Protein AF-A0A961FXJ8-F1 (afdb_monomer)

pLDDT: mean 74.75, std 21.18, range [31.12, 98.31]

Solvent-accessible surface area (backbone atoms only — not comparable to full-atom values): 15875 Å² total; per-residue (Å²): 140,86,87,83,84,82,82,82,79,80,81,76,79,74,76,71,74,74,75,79,66,86,74,66,77,83,76,63,63,50,81,41,81,73,49,72,34,85,76,30,40,23,36,35,31,18,41,89,85,67,47,80,54,35,31,34,37,38,33,75,47,96,85,61,33,34,45,32,44,38,43,35,94,92,40,42,33,44,32,38,40,73,70,50,72,68,37,60,75,63,46,37,43,65,31,40,33,33,56,58,79,74,53,90,89,62,63,45,77,47,68,25,34,62,39,67,50,96,86,63,51,62,24,39,33,35,77,50,64,90,88,51,95,54,67,66,62,52,46,48,71,34,63,24,41,39,41,34,40,93,90,46,74,51,76,43,76,30,83,53,34,41,65,32,50,54,52,34,53,52,51,48,46,55,66,72,68,59,93,50,74,78,76,76,76,85,76,79,66,76,76,73,73,84,67,81,78,77,74,79,77,78,86,75,80,75,80,77,79,79,78,66,75,46,82,45,77,80,48,71,66,81,67,30,43,36,36,37,35,42,75,74,79,70,48,68,77,46,72,48,79,48,63,69,67,96,73,98,68,88,82,85,82,84,124

Foldseek 3Di:
DDDDDDDDDPPPPPPDPPPPPPDDPPFDWDKAWADDFPQKTKIWIAGPVRATAWIKIKGADPQLKIWMFIDGPPFTKIKMADDDPVCVVVQKFFKWKAFDDDDVVGIDTFIWGWDQDNVRGTITIGTDDPPDPDCLVRLQPGQWMWMDTPPDIDIDGSVRSNVRSVSNVVVRCQSPPDVDPPPDHPPPPPDPDPDPPPDPDPPPPDDDPFADQDWDFDDDPDQWTKIFGDPRPRDTPDIDIDGSDDDPDDDDDDD

Sequence (255 aa):
MKRLSIVLLFAATAALPAAAQLGGPPIELTEHPYAKKGDWEVRWFTDSRGAFVHADMIRSYENGTALRLVWGKDLNAVDFFGPTQEIVEAGRAEVTWYFDNPDPGTVMANTAVIHPDNNGDLWLRINQRTDEPGVEDALSNAGSVTFHSGTNVWKFDLKGSNAAYKAFLDCFHQQTGAGGTAPAPTTTVPAPAPGPAMAPAGGGTVPAGAGVPGEHSYATVGDWRVTFVNDNTGAFSRAVATRHYANSTSLRVVV

Nearest PDB structures (foldseek):
  6le0-assembly1_B  TM=3.546E-01  e=8.806E-02  Streptomyces koyangensis
  6le0-assembly2_D  TM=3.494E-01  e=1.435E-01  Streptomyces koyangensis
  5dyq-assembly1_D  TM=3.438E-01  e=2.841E+00  Micromonospora maris AB-18-032
  4ghb-assembly1_B  TM=1.903E-01  e=5.886E-01  Bacteroides uniformis ATCC 8492
  4ghb-assembly1_A  TM=1.783E-01  e=7.314E-01  Bacteroides uniformis ATCC 8492

Mean predicted aligned error: 14.65 Å

Structure (mmCIF, N/CA/C/O backbone):
data_AF-A0A961FXJ8-F1
#
_entry.id   AF-A0A961FXJ8-F1
#
loop_
_atom_site.group_PDB
_atom_site.id
_atom_site.type_symbol
_atom_site.label_atom_id
_atom_site.label_alt_id
_atom_site.label_comp_id
_atom_site.label_asym_id
_atom_site.label_entity_id
_atom_site.label_seq_id
_atom_site.pdbx_PDB_ins_code
_atom_site.Cartn_x
_atom_site.Cartn_y
_atom_site.Cartn_z
_atom_site.occupancy
_atom_site.B_iso_or_equiv
_atom_site.auth_seq_id
_atom_site.auth_comp_id
_atom_site.auth_asym_id
_atom_site.auth_atom_id
_atom_site.pdbx_PDB_model_num
ATOM 1 N N . MET A 1 1 ? -69.182 14.485 4.867 1.00 39.97 1 MET A N 1
ATOM 2 C CA . MET A 1 1 ? -68.288 14.348 3.695 1.00 39.97 1 MET A CA 1
ATOM 3 C C . MET A 1 1 ? -66.862 14.675 4.137 1.00 39.97 1 MET A C 1
ATOM 5 O O . MET A 1 1 ? -66.602 15.825 4.457 1.00 39.97 1 MET A O 1
ATOM 9 N N . LYS A 1 2 ? -65.974 13.677 4.262 1.00 42.50 2 LYS A N 1
ATOM 10 C CA . LYS A 1 2 ? -64.555 13.855 4.637 1.00 42.50 2 LYS A CA 1
ATOM 11 C C . LYS A 1 2 ? -63.703 13.761 3.368 1.00 42.50 2 LYS A C 1
ATOM 13 O O . LYS A 1 2 ? -63.812 12.769 2.656 1.00 42.50 2 LYS A O 1
ATOM 18 N N . ARG A 1 3 ? -62.905 14.791 3.070 1.00 45.94 3 ARG A N 1
ATOM 19 C CA . ARG A 1 3 ? -61.963 14.806 1.938 1.00 45.94 3 ARG A CA 1
ATOM 20 C C . ARG A 1 3 ? -60.624 14.226 2.396 1.00 45.94 3 ARG A C 1
ATOM 22 O O . ARG A 1 3 ? -60.064 14.694 3.382 1.00 45.94 3 ARG A O 1
ATOM 29 N N . LEU A 1 4 ? -60.166 13.190 1.699 1.00 48.69 4 LEU A N 1
ATOM 30 C CA . LEU A 1 4 ? -58.883 12.525 1.903 1.00 48.69 4 LEU A CA 1
ATOM 31 C C . LEU A 1 4 ? -57.850 13.217 1.000 1.00 48.69 4 LEU A C 1
ATOM 33 O O . LEU A 1 4 ? -57.956 13.134 -0.221 1.00 48.69 4 LEU A O 1
ATOM 37 N N . SER A 1 5 ? -56.893 13.933 1.590 1.00 52.19 5 SER A N 1
ATOM 38 C CA . SER A 1 5 ? -55.785 14.549 0.853 1.00 52.19 5 SER A CA 1
ATOM 39 C C . SER A 1 5 ? -54.613 13.574 0.810 1.00 52.19 5 SER A C 1
ATOM 41 O O . SER A 1 5 ? -53.967 13.332 1.827 1.00 52.19 5 SER A O 1
ATOM 43 N N . ILE A 1 6 ? -54.360 13.001 -0.364 1.00 57.16 6 ILE A N 1
ATOM 44 C CA . ILE A 1 6 ? -53.170 12.197 -0.646 1.00 57.16 6 ILE A CA 1
ATOM 45 C C . ILE A 1 6 ? -52.039 13.176 -0.970 1.00 57.16 6 ILE A C 1
ATOM 47 O O . ILE A 1 6 ? -52.075 13.856 -1.994 1.00 57.16 6 ILE A O 1
ATOM 51 N N . VAL A 1 7 ? -51.053 13.269 -0.082 1.00 52.25 7 VAL A N 1
ATOM 52 C CA . VAL A 1 7 ? -49.808 14.002 -0.330 1.00 52.25 7 VAL A CA 1
ATOM 53 C C . VAL A 1 7 ? -48.847 13.033 -1.016 1.00 52.25 7 VAL A C 1
ATOM 55 O O . VAL A 1 7 ? -48.300 12.142 -0.370 1.00 52.25 7 VAL A O 1
ATOM 58 N N . LEU A 1 8 ? -48.680 13.171 -2.335 1.00 48.12 8 LEU A N 1
ATOM 59 C CA . LEU A 1 8 ? -47.620 12.482 -3.072 1.00 48.12 8 LEU A CA 1
ATOM 60 C C . LEU A 1 8 ? -46.279 13.140 -2.728 1.00 48.12 8 LEU A C 1
ATOM 62 O O . LEU A 1 8 ? -45.990 14.252 -3.170 1.00 48.12 8 LEU A O 1
ATOM 66 N N . LEU A 1 9 ? -45.465 12.444 -1.939 1.00 49.44 9 LEU A N 1
ATOM 67 C CA . LEU A 1 9 ? -44.073 12.800 -1.704 1.00 49.44 9 LEU A CA 1
ATOM 68 C C . LEU A 1 9 ? -43.250 12.289 -2.900 1.00 49.44 9 LEU A C 1
ATOM 70 O O . LEU A 1 9 ? -42.952 11.100 -2.994 1.00 49.44 9 LEU A O 1
ATOM 74 N N . PHE A 1 10 ? -42.918 13.168 -3.845 1.00 44.31 10 PHE A N 1
ATOM 75 C CA . PHE A 1 10 ? -41.930 12.858 -4.878 1.00 44.31 10 PHE A CA 1
ATOM 76 C C . PHE A 1 10 ? -40.540 12.890 -4.237 1.00 44.31 10 PHE A C 1
ATOM 78 O O . PHE A 1 10 ? -39.991 13.960 -3.981 1.00 44.31 10 PHE A O 1
ATOM 85 N N . ALA A 1 11 ? -39.976 11.716 -3.955 1.00 58.09 11 ALA A N 1
ATOM 86 C CA . ALA A 1 11 ? -38.562 11.591 -3.638 1.00 58.09 11 ALA A CA 1
ATOM 87 C C . ALA A 1 11 ? -37.767 11.878 -4.919 1.00 58.09 11 ALA A C 1
ATOM 89 O O . ALA A 1 11 ? -37.675 11.036 -5.810 1.00 58.09 11 ALA A O 1
ATOM 90 N N . ALA A 1 12 ? -37.245 13.097 -5.041 1.00 51.28 12 ALA A N 1
ATOM 91 C CA . ALA A 1 12 ? -36.272 13.421 -6.068 1.00 51.28 12 ALA A CA 1
ATOM 92 C C . ALA A 1 12 ? -34.974 12.681 -5.731 1.00 51.28 12 ALA A C 1
ATOM 94 O O . ALA A 1 12 ? -34.216 13.104 -4.858 1.00 51.28 12 ALA A O 1
ATOM 95 N N . THR A 1 13 ? -34.729 11.554 -6.397 1.00 49.22 13 THR A N 1
ATOM 96 C CA . THR A 1 13 ? -33.425 10.895 -6.386 1.00 49.22 13 THR A CA 1
ATOM 97 C C . THR A 1 13 ? -32.457 11.831 -7.100 1.00 49.22 13 THR A C 1
ATOM 99 O O . THR A 1 13 ? -32.387 11.856 -8.328 1.00 49.22 13 THR A O 1
ATOM 102 N N . ALA A 1 14 ? -31.757 12.674 -6.342 1.00 54.09 14 ALA A N 1
ATOM 103 C CA . ALA A 1 14 ? -30.611 13.391 -6.868 1.00 54.09 14 ALA A CA 1
ATOM 104 C C . ALA A 1 14 ? -29.589 12.324 -7.266 1.00 54.09 14 ALA A C 1
ATOM 106 O O . ALA A 1 14 ? -28.980 11.693 -6.404 1.00 54.09 14 ALA A O 1
ATOM 107 N N . ALA A 1 15 ? -29.466 12.065 -8.569 1.00 49.97 15 ALA A N 1
ATOM 108 C CA . ALA A 1 15 ? -28.357 11.297 -9.096 1.00 49.97 15 ALA A CA 1
ATOM 109 C C . ALA A 1 15 ? -27.094 12.049 -8.678 1.00 49.97 15 ALA A C 1
ATOM 111 O O . ALA A 1 15 ? -26.810 13.131 -9.198 1.00 49.97 15 ALA A O 1
ATOM 112 N N . LEU A 1 16 ? -26.397 11.521 -7.669 1.00 41.81 16 LEU A N 1
ATOM 113 C CA . LEU A 1 16 ? -25.075 12.006 -7.319 1.00 41.81 16 LEU A CA 1
ATOM 114 C C . LEU A 1 16 ? -24.261 11.995 -8.618 1.00 41.81 16 LEU A C 1
ATOM 116 O O . LEU A 1 16 ? -24.331 11.001 -9.352 1.00 41.81 16 LEU A O 1
ATOM 120 N N . PRO A 1 17 ? -23.563 13.093 -8.956 1.00 45.88 17 PRO A N 1
ATOM 121 C CA . PRO A 1 17 ? -22.704 13.096 -10.125 1.00 45.88 17 PRO A CA 1
ATOM 122 C C . PRO A 1 17 ? -21.769 11.904 -9.971 1.00 45.88 17 PRO A C 1
ATOM 124 O O . PRO A 1 17 ? -21.109 11.780 -8.937 1.00 45.88 17 PRO A O 1
ATOM 127 N N . ALA A 1 18 ? -21.788 11.001 -10.957 1.00 51.34 18 ALA A N 1
ATOM 128 C CA . ALA A 1 18 ? -20.840 9.904 -11.031 1.00 51.34 18 ALA A CA 1
ATOM 129 C C . ALA A 1 18 ? -19.471 10.517 -10.760 1.00 51.34 18 ALA A C 1
ATOM 131 O O . ALA A 1 18 ? -19.069 11.427 -11.492 1.00 51.34 18 ALA A O 1
ATOM 132 N N . ALA A 1 19 ? -18.849 10.119 -9.644 1.00 50.19 19 ALA A N 1
ATOM 133 C CA . ALA A 1 19 ? -17.545 10.620 -9.253 1.00 50.19 19 ALA A CA 1
ATOM 134 C C . ALA A 1 19 ? -16.689 10.567 -10.510 1.00 50.19 19 ALA A C 1
ATOM 136 O O . ALA A 1 19 ? -16.578 9.499 -11.116 1.00 50.19 19 ALA A O 1
ATOM 137 N N . ALA A 1 20 ? -16.224 11.730 -10.969 1.00 45.09 20 ALA A N 1
ATOM 138 C CA . ALA A 1 20 ? -15.409 11.819 -12.161 1.00 45.09 20 ALA A CA 1
ATOM 139 C C . ALA A 1 20 ? -14.182 10.954 -11.882 1.00 45.09 20 ALA A C 1
ATOM 141 O O . ALA A 1 20 ? -13.271 11.376 -11.172 1.00 45.09 20 ALA A O 1
ATOM 142 N N . GLN A 1 21 ? -14.220 9.706 -12.356 1.00 45.25 21 GLN A N 1
ATOM 143 C CA . GLN A 1 21 ? -13.077 8.820 -12.357 1.00 45.25 21 GLN A CA 1
ATOM 144 C C . GLN A 1 21 ? -11.983 9.648 -13.010 1.00 45.25 21 GLN A C 1
ATOM 146 O O . GLN A 1 21 ? -12.176 10.142 -14.123 1.00 45.25 21 GLN A O 1
ATOM 151 N N . LEU A 1 22 ? -10.900 9.901 -12.275 1.00 42.31 22 LEU A N 1
ATOM 152 C CA . LEU A 1 22 ? -9.695 10.546 -12.783 1.00 42.31 22 LEU A CA 1
ATOM 153 C C . LEU A 1 22 ? -9.151 9.623 -13.885 1.00 42.31 22 LEU A C 1
ATOM 155 O O . LEU A 1 22 ? -8.368 8.712 -13.642 1.00 42.31 22 LEU A O 1
ATOM 159 N N . GLY A 1 23 ? -9.736 9.778 -15.071 1.00 41.09 23 GLY A N 1
ATOM 160 C CA . GLY A 1 23 ? -9.942 8.723 -16.054 1.00 41.09 23 GLY A CA 1
ATOM 161 C C . GLY A 1 23 ? -8.859 8.714 -17.107 1.00 41.09 23 GLY A C 1
ATOM 162 O O . GLY A 1 23 ? -9.117 8.994 -18.276 1.00 41.09 23 GLY A O 1
ATOM 163 N N . GLY A 1 24 ? -7.643 8.380 -16.690 1.00 59.91 24 GLY A N 1
ATOM 164 C CA . GLY A 1 24 ? -6.729 7.712 -17.605 1.00 59.91 24 GLY A CA 1
ATOM 165 C C . GLY A 1 24 ? -7.164 6.251 -17.767 1.00 59.91 24 GLY A C 1
ATOM 166 O O . GLY A 1 24 ? -7.680 5.672 -16.807 1.00 59.91 24 GLY A O 1
ATOM 167 N N . PRO A 1 25 ? -6.978 5.625 -18.943 1.00 68.19 25 PRO A N 1
ATOM 168 C CA . PRO A 1 25 ? -7.007 4.170 -19.002 1.00 68.19 25 PRO A CA 1
ATOM 169 C C . PRO A 1 25 ? -5.993 3.618 -17.982 1.00 68.19 25 PRO A C 1
ATOM 171 O O . PRO A 1 25 ? -4.944 4.244 -17.791 1.00 68.19 25 PRO A O 1
ATOM 174 N N . PRO A 1 26 ? -6.286 2.482 -17.323 1.00 74.00 26 PRO A N 1
ATOM 175 C CA . PRO A 1 26 ? -5.333 1.835 -16.432 1.00 74.00 26 PRO A CA 1
ATOM 176 C C . PRO A 1 26 ? -3.988 1.694 -17.144 1.00 74.00 26 PRO A C 1
ATOM 178 O O . PRO A 1 26 ? -3.926 1.180 -18.263 1.00 74.00 26 PRO A O 1
ATOM 181 N N . ILE A 1 27 ? -2.921 2.204 -16.531 1.00 81.69 27 ILE A N 1
ATOM 182 C CA . ILE A 1 27 ? -1.576 1.996 -17.059 1.00 81.69 27 ILE A CA 1
ATOM 183 C C . ILE A 1 27 ? -1.240 0.539 -16.767 1.00 81.69 27 ILE A C 1
ATOM 185 O O . ILE A 1 27 ? -1.194 0.140 -15.607 1.00 81.69 27 ILE A O 1
ATOM 189 N N . GLU A 1 28 ? -1.028 -0.255 -17.812 1.00 88.94 28 GLU A N 1
ATOM 190 C CA . GLU A 1 28 ? -0.540 -1.619 -17.647 1.00 88.94 28 GLU A CA 1
ATOM 191 C C . GLU A 1 28 ? 0.889 -1.558 -17.101 1.00 88.94 28 GLU A C 1
ATOM 193 O O . GLU A 1 28 ? 1.796 -1.018 -17.744 1.00 88.94 28 GLU A O 1
ATOM 198 N N . LEU A 1 29 ? 1.069 -2.066 -15.884 1.00 93.38 29 LEU A N 1
ATOM 199 C CA . LEU A 1 29 ? 2.362 -2.131 -15.223 1.00 93.38 29 LEU A CA 1
ATOM 200 C C . LEU A 1 29 ? 2.884 -3.563 -15.250 1.00 93.38 29 LEU A C 1
ATOM 202 O O . LEU A 1 29 ? 2.171 -4.505 -14.911 1.00 93.38 29 LEU A O 1
ATOM 206 N N . THR A 1 30 ? 4.155 -3.718 -15.610 1.00 95.06 30 THR A N 1
ATOM 207 C CA . THR A 1 30 ? 4.873 -4.988 -15.463 1.00 95.06 30 THR A CA 1
ATOM 208 C C . THR A 1 30 ? 5.543 -5.020 -14.098 1.00 95.06 30 THR A C 1
ATOM 210 O O . THR A 1 30 ? 6.328 -4.128 -13.781 1.00 95.06 30 THR A O 1
ATOM 213 N N . GLU A 1 31 ? 5.228 -6.037 -13.303 1.00 95.81 31 GLU A N 1
ATOM 214 C CA . GLU A 1 31 ? 5.825 -6.284 -11.990 1.00 95.81 31 GLU A CA 1
ATOM 215 C C . GLU A 1 31 ? 7.142 -7.055 -12.118 1.00 95.81 31 GLU A C 1
ATOM 217 O O . GLU A 1 31 ? 7.232 -8.048 -12.842 1.00 95.81 31 GLU A O 1
ATOM 222 N N . HIS A 1 32 ? 8.147 -6.628 -11.359 1.00 96.12 32 HIS A N 1
ATOM 223 C CA . HIS A 1 32 ? 9.463 -7.248 -11.304 1.00 96.12 32 HIS A CA 1
ATOM 224 C C . HIS A 1 32 ? 9.832 -7.549 -9.845 1.00 96.12 32 HIS A C 1
ATOM 226 O O . HIS A 1 32 ? 9.970 -6.620 -9.039 1.00 96.12 32 HIS A O 1
ATOM 232 N N . PRO A 1 33 ? 10.015 -8.827 -9.465 1.00 97.25 33 PRO A N 1
ATOM 233 C CA . PRO A 1 33 ? 10.451 -9.170 -8.119 1.00 97.25 33 PRO A CA 1
ATOM 234 C C . PRO A 1 33 ? 11.896 -8.709 -7.901 1.00 97.25 33 PRO A C 1
ATOM 236 O O . PRO A 1 33 ? 12.747 -8.872 -8.776 1.00 97.25 33 PRO A O 1
ATOM 239 N N . TYR A 1 34 ? 12.185 -8.167 -6.719 1.00 96.75 34 TYR A N 1
ATOM 240 C CA . TYR A 1 34 ? 13.530 -7.719 -6.357 1.00 96.75 34 TYR A CA 1
ATOM 241 C C . TYR A 1 34 ? 14.120 -8.533 -5.206 1.00 96.75 34 TYR A C 1
ATOM 243 O O . TYR A 1 34 ? 15.177 -9.146 -5.343 1.00 96.75 34 TYR A O 1
ATOM 251 N N . ALA A 1 35 ? 13.434 -8.572 -4.063 1.00 97.56 35 ALA A N 1
ATOM 252 C CA . ALA A 1 35 ? 13.917 -9.279 -2.882 1.00 97.56 35 ALA A CA 1
ATOM 253 C C . ALA A 1 35 ? 12.769 -9.774 -1.999 1.00 97.56 35 ALA A C 1
ATOM 255 O O . ALA A 1 35 ? 11.675 -9.220 -2.004 1.00 97.56 35 ALA A O 1
ATOM 256 N N . LYS A 1 36 ? 13.056 -10.783 -1.171 1.00 97.75 36 LYS A N 1
ATOM 257 C CA . LYS A 1 36 ? 12.171 -11.247 -0.096 1.00 97.75 36 LYS A CA 1
ATOM 258 C C . LYS A 1 36 ? 12.926 -11.255 1.229 1.00 97.75 36 LYS A C 1
ATOM 260 O O . LYS A 1 36 ? 14.029 -11.803 1.311 1.00 97.75 36 LYS A O 1
ATOM 265 N N . LYS A 1 37 ? 12.373 -10.610 2.257 1.00 97.38 37 LYS A N 1
ATOM 266 C CA . LYS A 1 37 ? 12.988 -10.441 3.584 1.00 97.38 37 LYS A CA 1
ATOM 267 C C . LYS A 1 37 ? 11.999 -10.878 4.662 1.00 97.38 37 LYS A C 1
ATOM 269 O O . LYS A 1 37 ? 11.228 -10.081 5.187 1.00 97.38 37 LYS A O 1
ATOM 274 N N . GLY A 1 38 ? 12.028 -12.170 4.984 1.00 96.19 38 GLY A N 1
ATOM 275 C CA . GLY A 1 38 ? 10.982 -12.782 5.804 1.00 96.19 38 GLY A CA 1
ATOM 276 C C . GLY A 1 38 ? 9.653 -12.764 5.051 1.00 96.19 38 GLY A C 1
ATOM 277 O O . GLY A 1 38 ? 9.594 -13.224 3.910 1.00 96.19 38 GLY A O 1
ATOM 278 N N . ASP A 1 39 ? 8.628 -12.190 5.675 1.00 97.12 39 ASP A N 1
ATOM 279 C CA . ASP A 1 39 ? 7.278 -12.074 5.105 1.00 97.12 39 ASP A CA 1
ATOM 280 C C . ASP A 1 39 ? 7.117 -10.863 4.174 1.00 97.12 39 ASP A C 1
ATOM 282 O O . ASP A 1 39 ? 6.074 -10.700 3.547 1.00 97.12 39 ASP A O 1
ATOM 286 N N . TRP A 1 40 ? 8.133 -10.002 4.098 1.00 97.88 40 TRP A N 1
ATOM 287 C CA . TRP A 1 40 ? 8.122 -8.830 3.232 1.00 97.88 40 TRP A CA 1
ATOM 288 C C . TRP A 1 40 ? 8.643 -9.165 1.841 1.00 97.88 40 TRP A C 1
ATOM 290 O O . TRP A 1 40 ? 9.694 -9.799 1.691 1.00 97.88 40 TRP A O 1
ATOM 300 N N . GLU A 1 41 ? 7.955 -8.653 0.832 1.00 98.31 41 GLU A N 1
ATOM 301 C CA . GLU A 1 41 ? 8.343 -8.722 -0.571 1.00 98.31 41 GLU A CA 1
ATOM 302 C C . GLU A 1 41 ? 8.664 -7.316 -1.068 1.00 98.31 41 GLU A C 1
ATOM 304 O O . GLU A 1 41 ? 7.969 -6.361 -0.734 1.00 98.31 41 GLU A O 1
ATOM 309 N N . VAL A 1 42 ? 9.749 -7.186 -1.827 1.00 98.00 42 VAL A N 1
ATOM 310 C CA . VAL A 1 42 ? 10.197 -5.939 -2.450 1.00 98.00 42 VAL A CA 1
ATOM 311 C C . VAL A 1 42 ? 10.134 -6.124 -3.953 1.00 98.00 42 VAL A C 1
ATOM 313 O O . VAL A 1 42 ? 10.657 -7.117 -4.479 1.00 98.00 42 VAL A O 1
ATOM 316 N N . ARG A 1 43 ? 9.502 -5.175 -4.636 1.00 98.00 43 ARG A N 1
ATOM 317 C CA . ARG A 1 43 ? 9.218 -5.250 -6.067 1.00 98.00 43 ARG A CA 1
ATOM 318 C C . ARG A 1 43 ? 9.369 -3.885 -6.713 1.00 98.00 43 ARG A C 1
ATOM 320 O O . ARG A 1 43 ? 9.399 -2.855 -6.042 1.00 98.00 43 ARG A O 1
ATOM 327 N N . TRP A 1 44 ? 9.442 -3.880 -8.032 1.00 97.38 44 TRP A N 1
ATOM 328 C CA . TRP A 1 44 ? 9.380 -2.661 -8.822 1.00 97.38 44 TRP A CA 1
ATOM 329 C C . TRP A 1 44 ? 8.541 -2.855 -10.071 1.00 97.38 44 TRP A C 1
ATOM 331 O O . TRP A 1 44 ? 8.295 -3.976 -10.507 1.00 97.38 44 TRP A O 1
ATOM 341 N N . PHE A 1 45 ? 8.066 -1.744 -10.618 1.00 95.69 45 PHE A N 1
ATOM 342 C CA . PHE A 1 45 ? 7.086 -1.730 -11.687 1.00 95.69 45 PHE A CA 1
ATOM 343 C C . PHE A 1 45 ? 7.564 -0.858 -12.839 1.00 95.69 45 PHE A C 1
ATOM 345 O O . PHE A 1 45 ? 8.083 0.243 -12.624 1.00 95.69 45 PHE A O 1
ATOM 352 N N . THR A 1 46 ? 7.346 -1.334 -14.064 1.00 95.56 46 THR A N 1
ATOM 353 C CA . THR A 1 46 ? 7.584 -0.569 -15.295 1.00 95.56 46 THR A CA 1
ATOM 354 C C . THR A 1 46 ? 6.311 -0.339 -16.081 1.00 95.56 46 THR A C 1
ATOM 356 O O . THR A 1 46 ? 5.406 -1.167 -16.039 1.00 95.56 46 THR A O 1
ATOM 359 N N . ASP A 1 47 ? 6.271 0.742 -16.856 1.00 93.69 47 ASP A N 1
ATOM 360 C CA . ASP A 1 47 ? 5.252 0.934 -17.887 1.00 93.69 47 ASP A CA 1
ATOM 361 C C . ASP A 1 47 ? 5.489 -0.003 -19.090 1.00 93.69 47 ASP A C 1
ATOM 363 O O . ASP A 1 47 ? 6.478 -0.741 -19.161 1.00 93.69 47 ASP A O 1
ATOM 367 N N . SER A 1 48 ? 4.595 0.052 -20.078 1.00 92.88 48 SER A N 1
ATOM 368 C CA . SER A 1 48 ? 4.690 -0.733 -21.318 1.00 92.88 48 SER A CA 1
ATOM 369 C C . SER A 1 48 ? 5.917 -0.418 -22.188 1.00 92.88 48 SER A C 1
ATOM 371 O O . SER A 1 48 ? 6.211 -1.158 -23.126 1.00 92.88 48 SER A O 1
ATOM 373 N N . ARG A 1 49 ? 6.659 0.658 -21.893 1.00 93.38 49 ARG A N 1
ATOM 374 C CA . ARG A 1 49 ? 7.926 1.016 -22.552 1.00 93.38 49 ARG A CA 1
ATOM 375 C C . ARG A 1 49 ? 9.143 0.528 -21.762 1.00 93.38 49 ARG A C 1
ATOM 377 O O . ARG A 1 49 ? 10.270 0.817 -22.158 1.00 93.38 49 ARG A O 1
ATOM 384 N N . GLY A 1 50 ? 8.929 -0.179 -20.653 1.00 92.75 50 GLY A N 1
ATOM 385 C CA . GLY A 1 50 ? 9.985 -0.618 -19.746 1.00 92.75 50 GLY A CA 1
ATOM 386 C C . GLY A 1 50 ? 10.541 0.505 -18.868 1.00 92.75 50 GLY A C 1
ATOM 387 O O . GLY A 1 50 ? 11.568 0.307 -18.223 1.00 92.75 50 GLY A O 1
ATOM 388 N N . ALA A 1 51 ? 9.903 1.680 -18.830 1.00 92.75 51 ALA A N 1
ATOM 389 C CA . ALA A 1 51 ? 10.346 2.770 -17.971 1.00 92.75 51 ALA A CA 1
ATOM 390 C C . ALA A 1 51 ? 9.903 2.512 -16.529 1.00 92.75 51 ALA A C 1
ATOM 392 O O . ALA A 1 51 ? 8.742 2.181 -16.288 1.00 92.75 51 ALA A O 1
ATOM 393 N N . PHE A 1 52 ? 10.815 2.691 -15.572 1.00 93.94 52 PHE A N 1
ATOM 394 C CA . PHE A 1 52 ? 10.512 2.592 -14.145 1.00 93.94 52 PHE A CA 1
ATOM 395 C C . PHE A 1 52 ? 9.390 3.561 -13.748 1.00 93.94 52 PHE A C 1
ATOM 397 O O . PHE A 1 52 ? 9.436 4.748 -14.079 1.00 93.94 52 PHE A O 1
ATOM 404 N N . VAL A 1 53 ? 8.402 3.050 -13.013 1.00 94.06 53 VAL A N 1
ATOM 405 C CA . VAL A 1 53 ? 7.266 3.823 -12.495 1.00 94.06 53 VAL A CA 1
ATOM 406 C C . VAL A 1 53 ? 7.398 4.002 -10.987 1.00 94.06 53 VAL A C 1
ATOM 408 O O . VAL A 1 53 ? 7.430 5.131 -10.497 1.00 94.06 53 VAL A O 1
ATOM 411 N N . HIS A 1 54 ? 7.480 2.894 -10.252 1.00 95.75 54 HIS A N 1
ATOM 412 C CA . HIS A 1 54 ? 7.643 2.894 -8.802 1.00 95.75 54 HIS A CA 1
ATOM 413 C C . HIS A 1 54 ? 8.225 1.565 -8.307 1.00 95.75 54 HIS A C 1
ATOM 415 O O . HIS A 1 54 ? 8.235 0.564 -9.023 1.00 95.75 54 HIS A O 1
ATOM 421 N N . ALA A 1 55 ? 8.690 1.563 -7.066 1.00 97.19 55 ALA A N 1
ATOM 422 C CA . ALA A 1 55 ? 8.978 0.382 -6.276 1.00 97.19 55 ALA A CA 1
ATOM 423 C C . ALA A 1 55 ? 7.952 0.266 -5.148 1.00 97.19 55 ALA A C 1
ATOM 425 O O . ALA A 1 55 ? 7.408 1.276 -4.690 1.00 97.19 55 ALA A O 1
ATOM 426 N N . ASP A 1 56 ? 7.731 -0.949 -4.659 1.00 97.38 56 ASP A N 1
ATOM 427 C CA . ASP A 1 56 ? 7.017 -1.167 -3.409 1.00 97.38 56 ASP A CA 1
ATOM 428 C C . ASP A 1 56 ? 7.728 -2.170 -2.493 1.00 97.38 56 ASP A C 1
ATOM 430 O O . ASP A 1 56 ? 8.560 -2.978 -2.917 1.00 97.38 56 ASP A O 1
ATOM 434 N N . MET A 1 57 ? 7.409 -2.081 -1.204 1.00 97.38 57 MET A N 1
ATOM 435 C CA . MET A 1 57 ? 7.572 -3.191 -0.276 1.00 97.38 57 MET A CA 1
ATOM 436 C C . MET A 1 57 ? 6.225 -3.511 0.355 1.00 97.38 57 MET A C 1
ATOM 438 O O . MET A 1 57 ? 5.537 -2.615 0.842 1.00 97.38 57 MET A O 1
ATOM 442 N N . ILE A 1 58 ? 5.846 -4.782 0.344 1.00 97.62 58 ILE A N 1
ATOM 443 C CA . ILE A 1 58 ? 4.528 -5.253 0.765 1.00 97.62 58 ILE A CA 1
ATOM 444 C C . ILE A 1 58 ? 4.662 -6.420 1.737 1.00 97.62 58 ILE A C 1
ATOM 446 O O . ILE A 1 58 ? 5.558 -7.257 1.614 1.00 97.62 58 ILE A O 1
ATOM 450 N N . ARG A 1 59 ? 3.742 -6.484 2.697 1.00 97.19 59 ARG A N 1
ATOM 451 C CA . ARG A 1 59 ? 3.516 -7.656 3.536 1.00 97.19 59 ARG A CA 1
ATOM 452 C C . ARG A 1 59 ? 2.029 -7.948 3.634 1.00 97.19 59 ARG A C 1
ATOM 454 O O . ARG A 1 59 ? 1.246 -7.076 4.012 1.00 97.19 59 ARG A O 1
ATOM 461 N N . SER A 1 60 ? 1.669 -9.189 3.338 1.00 96.38 60 SER A N 1
ATOM 462 C CA . SER A 1 60 ? 0.326 -9.728 3.549 1.00 96.38 60 SER A CA 1
ATOM 463 C C . SER A 1 60 ? 0.237 -10.408 4.914 1.00 96.38 60 SER A C 1
ATOM 465 O O . SER A 1 60 ? 1.210 -11.000 5.384 1.00 96.38 60 SER A O 1
ATOM 467 N N . TYR A 1 61 ? -0.932 -10.337 5.540 1.00 94.81 61 TYR A N 1
ATOM 468 C CA . TYR A 1 61 ? -1.201 -10.890 6.865 1.00 94.81 61 TYR A CA 1
ATOM 469 C C . TYR A 1 61 ? -2.274 -11.978 6.790 1.00 94.81 61 TYR A C 1
ATOM 471 O O . TYR A 1 61 ? -3.114 -11.999 5.891 1.00 94.81 61 TYR A O 1
ATOM 479 N N . GLU A 1 62 ? -2.263 -12.887 7.766 1.00 92.62 62 GLU A N 1
ATOM 480 C CA . GLU A 1 62 ? -3.145 -14.062 7.804 1.00 92.62 62 GLU A CA 1
ATOM 481 C C . GLU A 1 62 ? -4.635 -13.726 7.894 1.00 92.62 62 GLU A C 1
ATOM 483 O O . GLU A 1 62 ? -5.462 -14.593 7.663 1.00 92.62 62 GLU A O 1
ATOM 488 N N . ASN A 1 63 ? -5.014 -12.495 8.229 1.00 89.56 63 ASN A N 1
ATOM 489 C CA . ASN A 1 63 ? -6.404 -12.043 8.361 1.00 89.56 63 ASN A CA 1
ATOM 490 C C . ASN A 1 63 ? -6.967 -11.394 7.081 1.00 89.56 63 ASN A C 1
ATOM 492 O O . ASN A 1 63 ? -8.066 -10.845 7.113 1.00 89.56 63 ASN A O 1
ATOM 496 N N . GLY A 1 64 ? -6.214 -11.405 5.983 1.00 90.38 64 GLY A N 1
ATOM 497 C CA . GLY A 1 64 ? -6.631 -10.814 4.710 1.00 90.38 64 GLY A CA 1
ATOM 498 C C . GLY A 1 64 ? -6.158 -9.383 4.520 1.00 90.38 64 GLY A C 1
ATOM 499 O O . GLY A 1 64 ? -6.336 -8.851 3.432 1.00 90.38 64 GLY A O 1
ATOM 500 N N . THR A 1 65 ? -5.560 -8.749 5.533 1.00 94.50 65 THR A N 1
ATOM 501 C CA . THR A 1 65 ? -5.033 -7.390 5.399 1.00 94.50 65 THR A CA 1
ATOM 502 C C . THR A 1 65 ? -3.613 -7.408 4.846 1.00 94.50 65 THR A C 1
ATOM 504 O O . THR A 1 65 ? -2.907 -8.418 4.868 1.00 94.50 65 THR A O 1
ATOM 507 N N . ALA A 1 66 ? -3.178 -6.263 4.338 1.00 96.50 66 ALA A N 1
ATOM 508 C CA . ALA A 1 66 ? -1.826 -6.067 3.848 1.00 96.50 66 ALA A CA 1
ATOM 509 C C . ALA A 1 66 ? -1.384 -4.633 4.121 1.00 96.50 66 ALA A C 1
ATOM 511 O O . ALA A 1 66 ? -2.215 -3.725 4.185 1.00 96.50 66 ALA A O 1
ATOM 512 N N . LEU A 1 67 ? -0.078 -4.451 4.277 1.00 96.81 67 LEU A N 1
ATOM 513 C CA . LEU A 1 67 ? 0.572 -3.155 4.413 1.00 96.81 67 LEU A CA 1
ATOM 514 C C . LEU A 1 67 ? 1.613 -3.028 3.307 1.00 96.81 67 LEU A C 1
ATOM 516 O O . LEU A 1 67 ? 2.407 -3.946 3.092 1.00 96.81 67 LEU A O 1
ATOM 520 N N . ARG A 1 68 ? 1.612 -1.893 2.614 1.00 96.56 68 ARG A N 1
ATOM 521 C CA . ARG A 1 68 ? 2.526 -1.607 1.513 1.00 96.56 68 ARG A CA 1
ATOM 522 C C . ARG A 1 68 ? 3.081 -0.190 1.632 1.00 96.56 68 ARG A C 1
ATOM 524 O O . ARG A 1 68 ? 2.337 0.748 1.890 1.00 96.56 68 ARG A O 1
ATOM 531 N N . LEU A 1 69 ? 4.381 -0.035 1.410 1.00 95.62 69 LEU A N 1
ATOM 532 C CA . LEU A 1 69 ? 5.032 1.257 1.182 1.00 95.62 69 LEU A CA 1
ATOM 533 C C . LEU A 1 69 ? 5.366 1.366 -0.309 1.00 95.62 69 LEU A C 1
ATOM 535 O O . LEU A 1 69 ? 5.893 0.412 -0.878 1.00 95.62 69 LEU A O 1
ATOM 539 N N . VAL A 1 70 ? 5.049 2.500 -0.934 1.00 95.56 70 VAL A N 1
ATOM 540 C CA . VAL A 1 70 ? 5.180 2.718 -2.383 1.00 95.56 70 VAL A CA 1
ATOM 541 C C . VAL A 1 70 ? 5.982 3.979 -2.659 1.00 95.56 70 VAL A C 1
ATOM 543 O O . VAL A 1 70 ? 5.545 5.062 -2.270 1.00 95.56 70 VAL A O 1
ATOM 546 N N . TRP A 1 71 ? 7.093 3.854 -3.391 1.00 94.44 71 TRP A N 1
ATOM 547 C CA . TRP A 1 71 ? 7.931 4.980 -3.813 1.00 94.44 71 TRP A CA 1
ATOM 548 C C . TRP A 1 71 ? 8.105 5.042 -5.325 1.00 94.44 71 TRP A C 1
ATOM 550 O O . TRP A 1 71 ? 8.580 4.103 -5.959 1.00 94.44 71 TRP A O 1
ATOM 560 N N . GLY A 1 72 ? 7.795 6.193 -5.899 1.00 92.75 72 GLY A N 1
ATOM 561 C CA . GLY A 1 72 ? 8.055 6.560 -7.282 1.00 92.75 72 GLY A CA 1
ATOM 562 C C . GLY A 1 72 ? 8.650 7.962 -7.358 1.00 92.75 72 GLY A C 1
ATOM 563 O O . GLY A 1 72 ? 8.900 8.607 -6.344 1.00 92.75 72 GLY A O 1
ATOM 564 N N . LYS A 1 73 ? 8.861 8.454 -8.580 1.00 86.50 73 LYS A N 1
ATOM 565 C CA . LYS A 1 73 ? 9.436 9.789 -8.810 1.00 86.50 73 LYS A CA 1
ATOM 566 C C . LYS A 1 73 ? 8.640 10.911 -8.128 1.00 86.50 73 LYS A C 1
ATOM 568 O O . LYS A 1 73 ? 9.233 11.804 -7.538 1.00 86.50 73 LYS A O 1
ATOM 573 N N . ASP A 1 74 ? 7.315 10.827 -8.212 1.00 86.38 74 ASP A N 1
ATOM 574 C CA . ASP A 1 74 ? 6.372 11.831 -7.705 1.00 86.38 74 ASP A CA 1
ATOM 575 C C . ASP A 1 74 ? 5.365 11.199 -6.723 1.00 86.38 74 ASP A C 1
ATOM 577 O O . ASP A 1 74 ? 4.245 11.679 -6.553 1.00 86.38 74 ASP A O 1
ATOM 581 N N . LEU A 1 75 ? 5.738 10.066 -6.119 1.00 88.50 75 LEU A N 1
ATOM 582 C CA . LEU A 1 75 ? 4.863 9.271 -5.263 1.00 88.50 75 LEU A CA 1
ATOM 583 C C . LEU A 1 75 ? 5.644 8.771 -4.051 1.00 88.50 75 LEU A C 1
ATOM 585 O O . LEU A 1 75 ? 6.576 7.992 -4.200 1.00 88.50 75 LEU A O 1
ATOM 589 N N . ASN A 1 76 ? 5.218 9.162 -2.857 1.00 92.44 76 ASN A N 1
ATOM 590 C CA . ASN A 1 76 ? 5.547 8.473 -1.617 1.00 92.44 76 ASN A CA 1
ATOM 591 C C . ASN A 1 76 ? 4.218 8.186 -0.922 1.00 92.44 76 ASN A C 1
ATOM 593 O O . ASN A 1 76 ? 3.421 9.104 -0.724 1.00 92.44 76 ASN A O 1
ATOM 597 N N . ALA A 1 77 ? 3.924 6.925 -0.638 1.00 94.56 77 ALA A N 1
ATOM 598 C CA . ALA A 1 77 ? 2.642 6.545 -0.074 1.00 94.56 77 ALA A CA 1
ATOM 599 C C . ALA A 1 77 ? 2.740 5.310 0.813 1.00 94.56 77 ALA A C 1
ATOM 601 O O . ALA A 1 77 ? 3.519 4.394 0.549 1.00 94.56 77 ALA A O 1
ATOM 602 N N . VAL A 1 78 ? 1.866 5.264 1.816 1.00 95.31 78 VAL A N 1
ATOM 603 C CA . VAL A 1 78 ? 1.532 4.035 2.534 1.00 95.31 78 VAL A CA 1
ATOM 604 C C . VAL A 1 78 ? 0.138 3.605 2.146 1.00 95.31 78 VAL A C 1
ATOM 606 O O . VAL A 1 78 ? -0.816 4.377 2.255 1.00 95.31 78 VAL A O 1
ATOM 609 N N . ASP A 1 79 ? 0.043 2.346 1.751 1.00 96.00 79 ASP A N 1
ATOM 610 C CA . ASP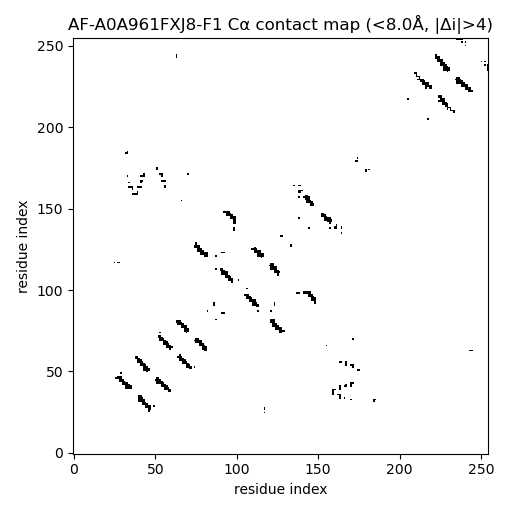 A 1 79 ? -1.201 1.690 1.426 1.00 96.00 79 ASP A CA 1
ATOM 611 C C . ASP A 1 79 ? -1.493 0.598 2.444 1.00 96.00 79 ASP A C 1
ATOM 613 O O . ASP A 1 79 ? -0.605 -0.153 2.855 1.00 96.00 79 ASP A O 1
ATOM 617 N N . PHE A 1 80 ? -2.761 0.456 2.801 1.00 95.44 80 PHE A N 1
ATOM 618 C CA . PHE A 1 80 ? -3.222 -0.672 3.593 1.00 95.44 80 PHE A CA 1
ATOM 619 C C . PHE A 1 80 ? -4.523 -1.237 3.033 1.00 95.44 80 PHE A C 1
ATOM 621 O O . PHE A 1 80 ? -5.370 -0.518 2.495 1.00 95.44 80 PHE A O 1
ATOM 628 N N . PHE A 1 81 ? -4.643 -2.558 3.114 1.00 91.62 81 PHE A N 1
ATOM 629 C CA . PHE A 1 81 ? -5.742 -3.312 2.527 1.00 91.62 81 PHE A CA 1
ATOM 630 C C . PHE A 1 81 ? -6.770 -3.729 3.580 1.00 91.62 81 PHE A C 1
ATOM 632 O O . PHE A 1 81 ? -6.425 -4.082 4.711 1.00 91.62 81 PHE A O 1
ATOM 639 N N . GLY A 1 82 ? -8.036 -3.717 3.164 1.00 83.44 82 GLY A N 1
ATOM 640 C CA . GLY A 1 82 ? -9.211 -4.022 3.978 1.00 83.44 82 GLY A CA 1
ATOM 641 C C . GLY A 1 82 ? -10.162 -2.836 4.197 1.00 83.44 82 GLY A C 1
ATOM 642 O O . GLY A 1 82 ? -10.604 -2.665 5.337 1.00 83.44 82 GLY A O 1
ATOM 643 N N . PRO A 1 83 ? -10.473 -1.997 3.182 1.00 82.31 83 PRO A N 1
ATOM 644 C CA . PRO A 1 83 ? -11.505 -0.976 3.336 1.00 82.31 83 PRO A CA 1
ATOM 645 C C . PRO A 1 83 ? -12.880 -1.625 3.549 1.00 82.31 83 PRO A C 1
ATOM 647 O O . PRO A 1 83 ? -13.196 -2.660 2.961 1.00 82.31 83 PRO A O 1
ATOM 650 N N . THR A 1 84 ? -13.723 -1.004 4.372 1.00 83.81 84 THR A N 1
ATOM 651 C CA . THR A 1 84 ? -15.131 -1.404 4.490 1.00 83.81 84 THR A CA 1
ATOM 652 C C . THR A 1 84 ? -15.929 -0.920 3.280 1.00 83.81 84 THR A C 1
ATOM 654 O O . THR A 1 84 ? -15.537 0.038 2.614 1.00 83.81 84 THR A O 1
ATOM 657 N N . GLN A 1 85 ? -17.087 -1.536 3.024 1.00 83.88 85 GLN A N 1
ATOM 658 C CA . GLN A 1 85 ? -18.016 -1.093 1.976 1.00 83.88 85 GLN A CA 1
ATOM 659 C C . GLN A 1 85 ? -18.371 0.398 2.112 1.00 83.88 85 GLN A C 1
ATOM 661 O O . GLN A 1 85 ? -18.386 1.119 1.122 1.00 83.88 85 GLN A O 1
ATOM 666 N N . GLU A 1 86 ? -18.579 0.871 3.343 1.00 84.00 86 GLU A N 1
ATOM 667 C CA . GLU A 1 86 ? -18.842 2.284 3.642 1.00 84.00 86 GLU A CA 1
ATOM 668 C C . GLU A 1 86 ? -17.703 3.199 3.162 1.00 84.00 86 GLU A C 1
ATOM 670 O O . GLU A 1 86 ? -17.945 4.216 2.516 1.00 84.00 86 GLU A O 1
ATOM 675 N N . ILE A 1 87 ? -16.450 2.819 3.427 1.00 86.62 87 ILE A N 1
ATOM 676 C CA . ILE A 1 87 ? -15.281 3.591 2.994 1.00 86.62 87 ILE A CA 1
ATOM 677 C C . ILE A 1 87 ? -15.129 3.548 1.466 1.00 86.62 87 ILE A C 1
ATOM 679 O O . ILE A 1 87 ? -14.773 4.555 0.853 1.00 86.62 87 ILE A O 1
ATOM 683 N N . VAL A 1 88 ? -15.427 2.404 0.841 1.00 85.12 88 VAL A N 1
ATOM 684 C CA . VAL A 1 88 ? -15.428 2.268 -0.624 1.00 85.12 88 VAL A CA 1
ATOM 685 C C . VAL A 1 88 ? -16.466 3.197 -1.257 1.00 85.12 88 VAL A C 1
ATOM 687 O O . VAL A 1 88 ? -16.139 3.915 -2.199 1.00 85.12 88 VAL A O 1
ATOM 690 N N . GLU A 1 89 ? -17.686 3.245 -0.718 1.00 83.50 89 GLU A N 1
ATOM 691 C CA . GLU A 1 89 ? -18.759 4.130 -1.193 1.00 83.50 89 GLU A CA 1
ATOM 692 C C . GLU A 1 89 ? -18.425 5.614 -1.000 1.00 83.50 89 GLU A C 1
ATOM 694 O O . GLU A 1 89 ? -18.727 6.437 -1.865 1.00 83.50 89 GLU A O 1
ATOM 699 N N . ALA A 1 90 ? -17.751 5.960 0.100 1.00 86.50 90 ALA A N 1
ATOM 700 C CA . ALA A 1 90 ? -17.266 7.315 0.347 1.00 86.50 90 ALA A CA 1
ATOM 701 C C . ALA A 1 90 ? -16.067 7.703 -0.542 1.00 86.50 90 ALA A C 1
ATOM 703 O O . ALA A 1 90 ? -15.780 8.892 -0.705 1.00 86.50 90 ALA A O 1
ATOM 704 N N . GLY A 1 91 ? -15.334 6.723 -1.082 1.00 88.31 91 GLY A N 1
ATOM 705 C CA . GLY A 1 91 ? -14.110 6.910 -1.870 1.00 88.31 91 GLY A CA 1
ATOM 706 C C . GLY A 1 91 ? -12.897 7.401 -1.067 1.00 88.31 91 GLY A C 1
ATOM 707 O O . GLY A 1 91 ? -11.819 7.600 -1.634 1.00 88.31 91 GLY A O 1
ATOM 708 N N . ARG A 1 92 ? -13.052 7.610 0.245 1.00 92.75 92 ARG A N 1
ATOM 709 C CA . ARG A 1 92 ? -12.019 8.102 1.164 1.00 92.75 92 ARG A CA 1
ATOM 710 C C . ARG A 1 92 ? -12.361 7.789 2.619 1.00 92.75 92 ARG A C 1
ATOM 712 O O . ARG A 1 92 ? -13.517 7.537 2.947 1.00 92.75 92 ARG A O 1
ATOM 719 N N . ALA A 1 93 ? -11.367 7.903 3.489 1.00 92.62 93 ALA A N 1
ATOM 720 C CA . ALA A 1 93 ? -11.499 7.799 4.934 1.00 92.62 93 ALA A CA 1
ATOM 721 C C . ALA A 1 93 ? -10.632 8.855 5.630 1.00 92.62 93 ALA A C 1
ATOM 723 O O . ALA A 1 93 ? -9.491 9.080 5.231 1.00 92.62 93 ALA A O 1
ATOM 724 N N . GLU A 1 94 ? -11.143 9.466 6.698 1.00 94.56 94 GLU A N 1
ATOM 725 C CA . GLU A 1 94 ? -10.287 10.198 7.635 1.00 94.56 94 GLU A CA 1
ATOM 726 C C . GLU A 1 94 ? -9.588 9.177 8.530 1.00 94.56 94 GLU A C 1
ATOM 728 O O . GLU A 1 94 ? -10.247 8.348 9.168 1.00 94.56 94 GLU A O 1
ATOM 733 N N . VAL A 1 95 ? -8.259 9.204 8.527 1.00 93.06 95 VAL A N 1
ATOM 734 C CA . VAL A 1 95 ? -7.422 8.208 9.186 1.00 93.06 95 VAL A CA 1
ATOM 735 C C . VAL A 1 95 ? -6.494 8.891 10.171 1.00 93.06 95 VAL A C 1
ATOM 737 O O . VAL A 1 95 ? -5.704 9.761 9.804 1.00 93.06 95 VAL A O 1
ATOM 740 N N . THR A 1 96 ? -6.549 8.459 11.425 1.00 92.88 96 THR A N 1
ATOM 741 C CA . THR A 1 96 ? -5.485 8.731 12.390 1.00 92.88 96 THR A CA 1
ATOM 742 C C . THR A 1 96 ? -4.591 7.513 12.497 1.00 92.88 96 THR A C 1
ATOM 744 O O . THR A 1 96 ? -5.065 6.378 12.487 1.00 92.88 96 THR A O 1
ATOM 747 N N . TRP A 1 97 ? -3.284 7.716 12.562 1.00 92.44 97 TRP A N 1
ATOM 748 C CA . TRP A 1 97 ? -2.353 6.601 12.604 1.00 92.44 97 TRP A CA 1
ATOM 749 C C . TRP A 1 97 ? -1.104 6.930 13.416 1.00 92.44 97 TRP A C 1
ATOM 751 O O . TRP A 1 97 ? -0.769 8.097 13.628 1.00 92.44 97 TRP A O 1
ATOM 761 N N . TYR A 1 98 ? -0.477 5.889 13.955 1.00 92.06 98 TYR A N 1
ATOM 762 C CA . TYR A 1 98 ? 0.672 5.997 14.850 1.00 92.06 98 TYR A CA 1
ATOM 763 C C . TYR A 1 98 ? 1.499 4.711 14.843 1.00 92.06 98 TYR A C 1
ATOM 765 O O . TYR A 1 98 ? 1.006 3.624 14.519 1.00 92.06 98 TYR A O 1
ATOM 773 N N . PHE A 1 99 ? 2.759 4.842 15.245 1.00 91.88 99 PHE A N 1
ATOM 774 C CA . PHE A 1 99 ? 3.663 3.724 15.479 1.00 91.88 99 PHE A CA 1
ATOM 775 C C . PHE A 1 99 ? 3.671 3.325 16.950 1.00 91.88 99 PHE A C 1
ATOM 777 O O . PHE A 1 99 ? 3.599 4.180 17.831 1.00 91.88 99 PHE A O 1
ATOM 784 N N . ASP A 1 100 ? 3.770 2.022 17.202 1.00 90.94 100 ASP A N 1
ATOM 785 C CA . ASP A 1 100 ? 3.795 1.432 18.541 1.00 90.94 100 ASP A CA 1
ATOM 786 C C . ASP A 1 100 ? 2.659 1.934 19.451 1.00 90.94 100 ASP A C 1
ATOM 788 O O . ASP A 1 100 ? 1.505 2.002 19.022 1.00 90.94 100 ASP A O 1
ATOM 792 N N . ASN A 1 101 ? 2.936 2.196 20.731 1.00 83.00 101 ASN A N 1
ATOM 793 C CA . ASN A 1 101 ? 1.951 2.790 21.627 1.00 83.00 101 ASN A CA 1
ATOM 794 C C . ASN A 1 101 ? 1.920 4.303 21.388 1.00 83.00 101 ASN A C 1
ATOM 796 O O . ASN A 1 101 ? 2.981 4.928 21.435 1.00 83.00 101 ASN A O 1
ATOM 800 N N . PRO A 1 102 ? 0.736 4.902 21.180 1.00 74.56 102 PRO A N 1
ATOM 801 C CA . PRO A 1 102 ? 0.659 6.321 20.896 1.00 74.56 102 PRO A CA 1
ATOM 802 C C . PRO A 1 102 ? 1.081 7.113 22.135 1.00 74.56 102 PRO A C 1
ATOM 804 O O . PRO A 1 102 ? 0.477 6.986 23.203 1.00 74.56 102 PRO A O 1
ATOM 807 N N . ASP A 1 103 ? 2.086 7.968 21.977 1.00 70.00 103 ASP A N 1
ATOM 808 C CA . ASP A 1 103 ? 2.126 9.207 22.742 1.00 70.00 103 ASP A CA 1
ATOM 809 C C . ASP A 1 103 ? 1.026 10.103 22.137 1.00 70.00 103 ASP A C 1
ATOM 811 O O . ASP A 1 103 ? 0.953 10.216 20.909 1.00 70.00 103 ASP A O 1
ATOM 815 N N . PRO A 1 104 ? 0.132 10.721 22.928 1.00 63.25 104 PRO A N 1
ATOM 816 C CA . PRO A 1 104 ? -0.876 11.645 22.410 1.00 63.25 104 PRO A CA 1
ATOM 817 C C . PRO A 1 104 ? -0.333 12.707 21.435 1.00 63.25 104 PRO A C 1
ATOM 819 O O . PRO A 1 104 ? -1.090 13.197 20.600 1.00 63.25 104 PRO A O 1
ATOM 822 N N . GLY A 1 105 ? 0.960 13.052 21.516 1.00 68.00 105 GLY A N 1
ATOM 823 C CA . GLY A 1 105 ? 1.621 13.993 20.607 1.00 68.00 105 GLY A CA 1
ATOM 824 C C . GLY A 1 105 ? 2.091 13.434 19.254 1.00 68.00 105 GLY A C 1
ATOM 825 O O . GLY A 1 105 ? 2.487 14.229 18.407 1.00 68.00 105 GLY A O 1
ATOM 826 N N . THR A 1 106 ? 2.071 12.116 19.021 1.00 71.50 106 THR A N 1
ATOM 827 C CA . THR A 1 106 ? 2.635 11.485 17.803 1.00 71.50 106 THR A CA 1
ATOM 828 C C . THR A 1 106 ? 1.585 10.948 16.830 1.00 71.50 106 THR A C 1
ATOM 830 O O . THR A 1 106 ? 1.920 10.276 15.855 1.00 71.50 106 THR A O 1
ATOM 833 N N . VAL A 1 107 ? 0.307 11.249 17.069 1.00 78.56 107 VAL A N 1
ATOM 834 C CA . VAL A 1 107 ? -0.791 10.833 16.192 1.00 78.56 107 VAL A CA 1
ATOM 835 C C . VAL A 1 107 ? -0.799 11.686 14.926 1.00 78.56 107 VAL A C 1
ATOM 837 O O . VAL A 1 107 ? -0.980 12.902 14.980 1.00 78.56 107 VAL A O 1
ATOM 840 N N . MET A 1 108 ? -0.658 11.036 13.775 1.00 81.50 108 MET A N 1
ATOM 841 C CA . MET A 1 108 ? -0.745 11.678 12.467 1.00 81.50 108 MET A CA 1
ATOM 842 C C . MET A 1 108 ? -2.173 11.549 11.936 1.00 81.50 108 MET A C 1
ATOM 844 O O . MET A 1 108 ? -2.735 10.456 11.934 1.00 81.50 108 MET A O 1
ATOM 848 N N . ALA A 1 109 ? -2.770 12.653 11.488 1.00 80.88 109 ALA A N 1
ATOM 849 C CA . ALA A 1 109 ? -4.099 12.669 10.882 1.00 80.88 109 ALA A CA 1
ATOM 850 C C . ALA A 1 109 ? -3.974 12.939 9.383 1.00 80.88 109 ALA A C 1
ATOM 852 O O . ALA A 1 109 ? -3.397 13.951 8.998 1.00 80.88 109 ALA A O 1
ATOM 853 N N . ASN A 1 110 ? -4.521 12.050 8.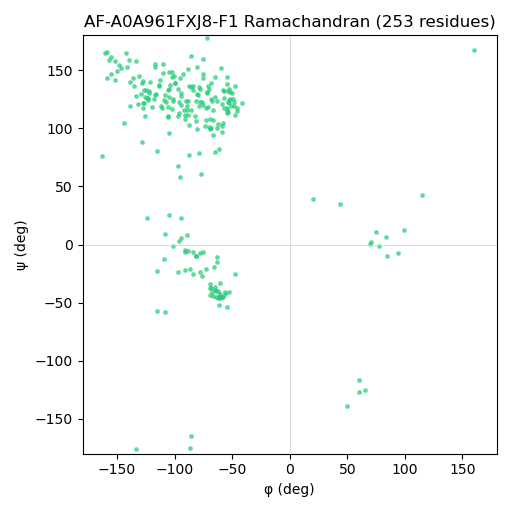557 1.00 86.81 110 ASN A N 1
ATOM 854 C CA . ASN A 1 110 ? -4.479 12.138 7.103 1.00 86.81 110 ASN A CA 1
ATOM 855 C C . ASN A 1 110 ? -5.804 11.680 6.491 1.00 86.81 110 ASN A C 1
ATOM 857 O O . ASN A 1 110 ? -6.486 10.807 7.024 1.00 86.81 110 ASN A O 1
ATOM 861 N N . THR A 1 111 ? -6.122 12.199 5.310 1.00 91.50 111 THR A N 1
ATOM 862 C CA . THR A 1 111 ? -7.181 11.634 4.473 1.00 91.50 111 THR A CA 1
ATOM 863 C C . THR A 1 111 ? -6.590 10.505 3.629 1.00 91.50 111 THR A C 1
ATOM 865 O O . THR A 1 111 ? -5.728 10.745 2.782 1.00 91.50 111 THR A O 1
ATOM 868 N N . ALA A 1 112 ? -7.055 9.276 3.846 1.00 93.81 112 ALA A N 1
ATOM 869 C CA . ALA A 1 112 ? -6.762 8.150 2.972 1.00 93.81 112 ALA A CA 1
ATOM 870 C C . ALA A 1 112 ? -7.768 8.112 1.816 1.00 93.81 112 ALA A C 1
ATOM 872 O O . ALA A 1 112 ? -8.970 8.272 2.028 1.00 93.81 112 ALA A O 1
ATOM 873 N N . VAL A 1 113 ? -7.295 7.883 0.595 1.00 93.94 113 VAL A N 1
ATOM 874 C CA . VAL A 1 113 ? -8.142 7.776 -0.604 1.00 93.94 113 VAL A CA 1
ATOM 875 C C . VAL A 1 113 ? -8.176 6.340 -1.106 1.00 93.94 113 VAL A C 1
ATOM 877 O O . VAL A 1 113 ? -7.190 5.616 -0.976 1.00 93.94 113 VAL A O 1
ATOM 880 N N . ILE A 1 114 ? -9.300 5.924 -1.692 1.00 92.69 114 ILE A N 1
ATOM 881 C CA . ILE A 1 114 ? -9.380 4.620 -2.355 1.00 92.69 114 ILE A CA 1
ATOM 882 C C . ILE A 1 114 ? -8.499 4.634 -3.607 1.00 92.69 114 ILE A C 1
ATOM 884 O O . ILE A 1 114 ? -8.651 5.482 -4.487 1.00 92.69 114 ILE A O 1
ATOM 888 N N . HIS A 1 115 ? -7.588 3.671 -3.685 1.00 91.56 115 HIS A N 1
ATOM 889 C CA . HIS A 1 115 ? -6.674 3.475 -4.795 1.00 91.56 115 HIS A CA 1
ATOM 890 C C . HIS A 1 115 ? -6.800 2.041 -5.329 1.00 91.56 115 HIS A C 1
ATOM 892 O O . HIS A 1 115 ? -6.399 1.107 -4.633 1.00 91.56 115 HIS A O 1
ATOM 898 N N . PRO A 1 116 ? -7.352 1.839 -6.539 1.00 90.06 116 PRO A N 1
ATOM 899 C CA . PRO A 1 116 ? -7.307 0.540 -7.192 1.00 90.06 116 PRO A CA 1
ATOM 900 C C . PRO A 1 116 ? -5.873 0.240 -7.638 1.00 90.06 116 PRO A C 1
ATOM 902 O O . PRO A 1 116 ? -5.218 1.102 -8.227 1.00 90.06 116 PRO A O 1
ATOM 905 N N . ASP A 1 117 ? -5.385 -0.968 -7.374 1.00 88.44 117 ASP A N 1
ATOM 906 C CA . ASP A 1 117 ? -4.127 -1.436 -7.953 1.00 88.44 117 ASP A CA 1
ATOM 907 C C . ASP A 1 117 ? -4.326 -2.071 -9.343 1.00 88.44 117 ASP A C 1
ATOM 909 O O . ASP A 1 117 ? -5.423 -2.063 -9.909 1.00 88.44 117 ASP A O 1
ATOM 913 N N . ASN A 1 118 ? -3.253 -2.629 -9.912 1.00 84.38 118 ASN A N 1
ATOM 914 C CA . ASN A 1 118 ? -3.279 -3.237 -11.247 1.00 84.38 118 ASN A CA 1
ATOM 915 C C . ASN A 1 118 ? -4.167 -4.489 -11.340 1.00 84.38 118 ASN A C 1
ATOM 917 O O . ASN A 1 118 ? -4.557 -4.869 -12.442 1.00 84.38 118 ASN A O 1
ATOM 921 N N . ASN A 1 119 ? -4.487 -5.125 -10.210 1.00 84.50 119 ASN A N 1
ATOM 922 C CA . ASN A 1 119 ? -5.384 -6.277 -10.143 1.00 84.50 119 ASN A CA 1
ATOM 923 C C . ASN A 1 119 ? -6.844 -5.856 -9.905 1.00 84.50 119 ASN A C 1
ATOM 925 O O . ASN A 1 119 ? -7.741 -6.698 -9.940 1.00 84.50 119 ASN A O 1
ATOM 929 N N . GLY A 1 120 ? -7.093 -4.558 -9.695 1.00 86.31 120 GLY A N 1
ATOM 930 C CA . GLY A 1 120 ? -8.398 -4.013 -9.330 1.00 86.31 120 GLY A CA 1
ATOM 931 C C . GLY A 1 120 ? -8.696 -4.088 -7.832 1.00 86.31 120 GLY A C 1
ATOM 932 O O . GLY A 1 120 ? -9.809 -3.745 -7.427 1.00 86.31 120 GLY A O 1
ATOM 933 N N . ASP A 1 121 ? -7.727 -4.499 -7.010 1.00 88.94 121 ASP A N 1
ATOM 934 C CA . ASP A 1 121 ? -7.881 -4.531 -5.561 1.00 88.94 121 ASP A CA 1
ATOM 935 C C . ASP A 1 121 ? -7.897 -3.101 -5.013 1.00 88.94 121 ASP A C 1
ATOM 937 O O . ASP A 1 121 ? -7.108 -2.247 -5.424 1.00 88.94 121 ASP A O 1
ATOM 941 N N . LEU A 1 122 ? -8.815 -2.820 -4.085 1.00 91.81 122 LEU A N 1
ATOM 942 C CA . LEU A 1 122 ? -9.001 -1.483 -3.524 1.00 91.81 122 LEU A CA 1
ATOM 943 C C . LEU A 1 122 ? -8.167 -1.302 -2.255 1.00 91.81 122 LEU A C 1
ATOM 945 O O . LEU A 1 122 ? -8.419 -1.929 -1.225 1.00 91.81 122 LEU A O 1
ATOM 949 N N . TRP A 1 123 ? -7.210 -0.385 -2.321 1.00 95.25 123 TRP A N 1
ATOM 950 C CA . TRP A 1 123 ? -6.336 -0.013 -1.216 1.00 95.25 123 TRP A CA 1
ATOM 951 C C . TRP A 1 123 ? -6.741 1.333 -0.626 1.00 95.25 123 TRP A C 1
ATOM 953 O O . TRP A 1 123 ? -7.198 2.218 -1.347 1.00 95.25 123 TRP A O 1
ATOM 963 N N . LEU A 1 124 ? -6.526 1.523 0.674 1.00 95.88 124 LEU A N 1
ATOM 964 C CA . LEU A 1 124 ? -6.531 2.855 1.273 1.00 95.88 124 LEU A CA 1
ATOM 965 C C . LEU A 1 124 ? -5.124 3.424 1.199 1.00 95.88 124 LEU A C 1
ATOM 967 O O . LEU A 1 124 ? -4.214 2.879 1.817 1.00 95.88 124 LEU A O 1
ATOM 971 N N . ARG A 1 125 ? -4.960 4.510 0.442 1.00 95.88 125 ARG A N 1
ATOM 972 C CA . ARG A 1 125 ? -3.679 5.181 0.225 1.00 95.88 125 ARG A CA 1
ATOM 973 C C . ARG A 1 125 ? -3.594 6.475 1.014 1.00 95.88 125 ARG A C 1
ATOM 975 O O . ARG A 1 125 ? -4.423 7.367 0.839 1.00 95.88 125 ARG A O 1
ATOM 982 N N . ILE A 1 126 ? -2.534 6.609 1.800 1.00 94.38 126 ILE A N 1
ATOM 983 C CA . ILE A 1 126 ? -2.103 7.862 2.418 1.00 94.38 126 ILE A CA 1
ATOM 984 C C . ILE A 1 126 ? -0.873 8.349 1.655 1.00 94.38 126 ILE A C 1
ATOM 986 O O . ILE A 1 126 ? 0.199 7.753 1.758 1.00 94.38 126 ILE A O 1
ATOM 990 N N . ASN A 1 127 ? -1.025 9.438 0.900 1.00 92.94 127 ASN A N 1
ATOM 991 C CA . ASN A 1 127 ? 0.113 10.100 0.266 1.00 92.94 127 ASN A CA 1
ATOM 992 C C . ASN A 1 127 ? 0.935 10.822 1.330 1.00 92.94 127 ASN A C 1
ATOM 994 O O . ASN A 1 127 ? 0.401 11.578 2.141 1.00 92.94 127 ASN A O 1
ATOM 998 N N . GLN A 1 128 ? 2.236 10.592 1.305 1.00 89.06 128 GLN A N 1
ATOM 999 C CA . GLN A 1 128 ? 3.189 11.197 2.214 1.00 89.06 128 GLN A CA 1
ATOM 1000 C C . GLN A 1 128 ? 3.859 12.361 1.527 1.00 89.06 128 GLN A C 1
ATOM 1002 O O . GLN A 1 128 ? 4.207 12.304 0.345 1.00 89.06 128 GLN A O 1
ATOM 1007 N N . ARG A 1 129 ? 4.041 13.434 2.285 1.00 80.94 129 ARG A N 1
ATOM 1008 C CA . ARG A 1 129 ? 4.807 14.558 1.792 1.00 80.94 129 ARG A CA 1
ATOM 1009 C C . ARG A 1 129 ? 6.287 14.228 1.906 1.00 80.94 129 ARG A C 1
ATOM 1011 O O . ARG A 1 129 ? 6.743 13.732 2.928 1.00 80.94 129 ARG A O 1
ATOM 1018 N N . THR A 1 130 ? 7.036 14.525 0.855 1.00 73.12 130 THR A N 1
ATOM 1019 C CA . THR A 1 130 ? 8.481 14.273 0.799 1.00 73.12 130 THR A CA 1
ATOM 1020 C C . THR A 1 130 ? 9.302 15.269 1.626 1.00 73.12 130 THR A C 1
ATOM 1022 O O . THR A 1 130 ? 10.517 15.124 1.704 1.00 73.12 130 THR A O 1
ATOM 1025 N N . ASP A 1 131 ? 8.676 16.312 2.183 1.00 75.06 131 ASP A N 1
ATOM 1026 C CA . ASP A 1 131 ? 9.321 17.378 2.960 1.00 75.06 131 ASP A CA 1
ATOM 1027 C C . ASP A 1 131 ? 9.173 17.231 4.485 1.00 75.06 131 ASP A C 1
ATOM 1029 O O . ASP A 1 131 ? 9.729 18.036 5.231 1.00 75.06 131 ASP A O 1
ATOM 1033 N N . GLU A 1 132 ? 8.468 16.206 4.961 1.00 67.88 132 GLU A N 1
ATOM 1034 C CA . GLU A 1 132 ? 8.338 15.888 6.385 1.00 67.88 132 GLU A CA 1
ATOM 1035 C C . GLU A 1 132 ? 9.265 14.710 6.743 1.00 67.88 132 GLU A C 1
ATOM 1037 O O . GLU A 1 132 ? 9.523 13.870 5.878 1.00 67.88 132 GLU A O 1
ATOM 1042 N N . PRO A 1 133 ? 9.809 14.629 7.979 1.00 62.06 133 PRO A N 1
ATOM 1043 C CA . PRO A 1 133 ? 10.495 13.426 8.444 1.00 62.06 133 PRO A CA 1
ATOM 1044 C C . PRO A 1 133 ? 9.490 12.281 8.380 1.00 62.06 133 PRO A C 1
ATOM 1046 O O . PRO A 1 133 ? 8.551 12.214 9.174 1.00 62.06 133 PRO A O 1
ATOM 1049 N N . GLY A 1 134 ? 9.622 11.472 7.339 1.00 66.69 134 GLY A N 1
ATOM 1050 C CA . GLY A 1 134 ? 8.547 10.609 6.922 1.00 66.69 134 GLY A CA 1
ATOM 1051 C C . GLY A 1 134 ? 8.545 9.290 7.675 1.00 66.69 134 GLY A C 1
ATOM 1052 O O . GLY A 1 134 ? 9.155 9.069 8.725 1.00 66.69 134 GLY A O 1
ATOM 1053 N N . VAL A 1 135 ? 7.785 8.384 7.100 1.00 79.44 135 VAL A N 1
ATOM 1054 C CA . VAL A 1 135 ? 7.396 7.104 7.685 1.00 79.44 135 VAL A CA 1
ATOM 1055 C C . VAL A 1 135 ? 8.540 6.094 7.601 1.00 79.44 135 VAL A C 1
ATOM 1057 O O . VAL A 1 135 ? 8.483 5.028 8.204 1.00 79.44 135 VAL A O 1
ATOM 1060 N N . GLU A 1 136 ? 9.616 6.460 6.912 1.00 80.31 136 GLU A N 1
ATOM 1061 C CA . GLU A 1 136 ? 10.811 5.668 6.664 1.00 80.31 136 GLU A CA 1
ATOM 1062 C C . GLU A 1 136 ? 11.548 5.268 7.944 1.00 80.31 136 GLU A C 1
ATOM 1064 O O . GLU A 1 136 ? 11.866 4.091 8.160 1.00 80.31 136 GLU A O 1
ATOM 1069 N N . ASP A 1 137 ? 11.833 6.262 8.789 1.00 80.88 137 ASP A N 1
ATOM 1070 C CA . ASP A 1 137 ? 12.581 6.052 10.026 1.00 80.88 137 ASP A CA 1
ATOM 1071 C C . ASP A 1 137 ? 11.728 5.262 11.018 1.00 80.88 137 ASP A C 1
ATOM 1073 O O . ASP A 1 137 ? 12.163 4.269 11.605 1.00 80.88 137 ASP A O 1
ATOM 1077 N N . ALA A 1 138 ? 10.454 5.632 11.115 1.00 82.81 138 ALA A N 1
ATOM 1078 C CA . ALA A 1 138 ? 9.525 4.974 12.006 1.00 82.81 138 ALA A CA 1
ATOM 1079 C C . ALA A 1 138 ? 9.232 3.523 11.580 1.00 82.81 138 ALA A C 1
ATOM 1081 O O . ALA A 1 138 ? 9.269 2.636 12.427 1.00 82.81 138 ALA A O 1
ATOM 1082 N N . LEU A 1 139 ? 9.067 3.220 10.284 1.00 83.94 139 LEU A N 1
ATOM 1083 C CA . LEU A 1 139 ? 8.916 1.836 9.801 1.00 83.94 139 LEU A CA 1
ATOM 1084 C C . LEU A 1 139 ? 10.131 0.966 10.121 1.00 83.94 139 LEU A C 1
ATOM 1086 O O . LEU A 1 139 ? 9.977 -0.233 10.348 1.00 83.94 139 LEU A O 1
ATOM 1090 N N . SER A 1 140 ? 11.331 1.548 10.124 1.00 86.12 140 SER A N 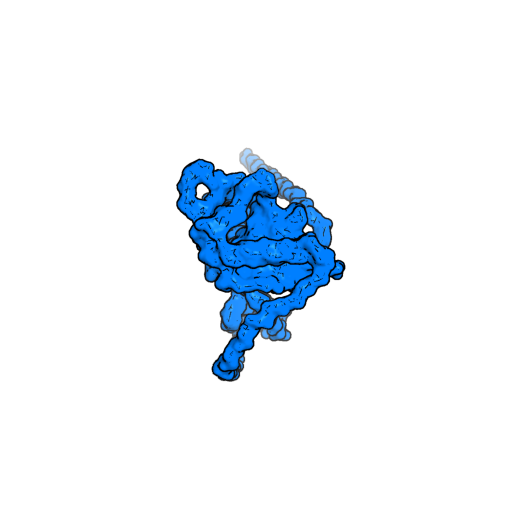1
ATOM 1091 C CA . SER A 1 140 ? 12.579 0.824 10.377 1.00 86.12 140 SER A CA 1
ATOM 1092 C C . SER A 1 140 ? 12.821 0.523 11.856 1.00 86.12 140 SER A C 1
ATOM 1094 O O . SER A 1 140 ? 13.565 -0.415 12.163 1.00 86.12 140 SER A O 1
ATOM 1096 N N . ASN A 1 141 ? 12.220 1.310 12.750 1.00 88.75 141 ASN A N 1
ATOM 1097 C CA . ASN A 1 141 ? 12.505 1.281 14.183 1.00 88.75 141 ASN A CA 1
ATOM 1098 C C . ASN A 1 141 ? 11.311 0.831 15.042 1.00 88.75 141 ASN A C 1
ATOM 1100 O O . ASN A 1 141 ? 11.524 0.351 16.154 1.00 88.75 141 ASN A O 1
ATOM 1104 N N . ALA A 1 142 ? 10.081 0.955 14.543 1.00 93.06 142 ALA A N 1
ATOM 1105 C CA . ALA A 1 142 ? 8.874 0.590 15.273 1.00 93.06 142 ALA A CA 1
ATOM 1106 C C . ALA A 1 142 ? 8.585 -0.917 15.230 1.00 93.06 142 ALA A C 1
ATOM 1108 O O . ALA A 1 142 ? 8.920 -1.622 14.275 1.00 93.06 142 ALA A O 1
ATOM 1109 N N . GLY A 1 143 ? 7.905 -1.415 16.262 1.00 95.06 143 GLY A N 1
ATOM 1110 C CA . GLY A 1 143 ? 7.410 -2.792 16.323 1.00 95.06 143 GLY A CA 1
ATOM 1111 C C . GLY A 1 143 ? 6.063 -2.986 15.623 1.00 95.06 143 GLY A C 1
ATOM 1112 O O . GLY A 1 143 ? 5.751 -4.093 15.175 1.00 95.06 143 GLY A O 1
ATOM 1113 N N . SER A 1 144 ? 5.255 -1.932 15.516 1.00 95.81 144 SER A N 1
ATOM 1114 C CA . SER A 1 144 ? 3.939 -1.961 14.876 1.00 95.81 144 SER A CA 1
ATOM 1115 C C . SER A 1 144 ? 3.498 -0.596 14.349 1.00 95.81 144 SER A C 1
ATOM 1117 O O . SER A 1 144 ? 3.990 0.439 14.791 1.00 95.81 144 SER A O 1
ATOM 1119 N N . VAL A 1 145 ? 2.522 -0.599 13.443 1.00 95.12 145 VAL A N 1
ATOM 1120 C CA . VAL A 1 145 ? 1.770 0.589 13.016 1.00 95.12 145 VAL A CA 1
ATOM 1121 C C . VAL A 1 145 ? 0.275 0.318 13.155 1.00 95.12 145 VAL A C 1
ATOM 1123 O O . VAL A 1 145 ? -0.189 -0.797 12.897 1.00 95.12 145 VAL A O 1
ATOM 1126 N N . THR A 1 146 ? -0.481 1.320 13.601 1.00 95.06 146 THR A N 1
ATOM 1127 C CA . THR A 1 146 ? -1.937 1.233 13.752 1.00 95.06 146 THR A CA 1
ATOM 1128 C C . THR A 1 146 ? -2.618 2.376 13.012 1.00 95.06 146 THR A C 1
ATOM 1130 O O . THR A 1 146 ? -2.232 3.527 13.189 1.00 95.06 146 THR A O 1
ATOM 1133 N N . PHE A 1 147 ? -3.654 2.060 12.237 1.00 94.56 147 PHE A N 1
ATOM 1134 C CA . PHE A 1 147 ? -4.533 3.003 11.546 1.00 94.56 147 PHE A CA 1
ATOM 1135 C C . PHE A 1 147 ? -5.938 2.920 12.143 1.00 94.56 147 PHE A C 1
ATOM 1137 O O . PHE A 1 147 ? -6.450 1.824 12.374 1.00 94.56 147 PHE A O 1
ATOM 1144 N N . HIS A 1 148 ? -6.567 4.069 12.363 1.00 94.00 148 HIS A N 1
ATOM 1145 C CA . HIS A 1 148 ? -7.917 4.212 12.899 1.00 94.00 148 HIS A CA 1
ATOM 1146 C C . HIS A 1 148 ? -8.771 5.040 11.951 1.00 94.00 148 HIS A C 1
ATOM 1148 O O . HIS A 1 148 ? -8.359 6.116 11.526 1.00 94.00 148 HIS A O 1
ATOM 1154 N N . SER A 1 149 ? -9.983 4.571 11.668 1.00 93.44 149 SER A N 1
ATOM 1155 C CA . SER A 1 149 ? -11.004 5.358 10.974 1.00 93.44 149 SER A CA 1
ATOM 1156 C C . SER A 1 149 ? -12.388 5.026 11.521 1.00 93.44 149 SER A C 1
ATOM 1158 O O . SER A 1 149 ? -12.942 3.952 11.262 1.00 93.44 149 SER A O 1
ATOM 1160 N N . GLY A 1 150 ? -12.937 5.931 12.335 1.00 90.62 150 GLY A N 1
ATOM 1161 C CA . GLY A 1 150 ? -14.165 5.672 13.086 1.00 90.62 150 GLY A CA 1
ATOM 1162 C C . GLY A 1 150 ? -13.989 4.480 14.030 1.00 90.62 150 GLY A C 1
ATOM 1163 O O . GLY A 1 150 ? -13.174 4.526 14.947 1.00 90.62 150 GLY A O 1
ATOM 1164 N N . THR A 1 151 ? -14.746 3.406 13.800 1.00 91.44 151 THR A N 1
ATOM 1165 C CA . THR A 1 151 ? -14.645 2.147 14.561 1.00 91.44 151 THR A CA 1
ATOM 1166 C C . THR A 1 151 ? -13.665 1.142 13.959 1.00 91.44 151 THR A C 1
ATOM 1168 O O . THR A 1 151 ? -13.437 0.087 14.549 1.00 91.44 151 THR A O 1
ATOM 1171 N N . ASN A 1 152 ? -13.119 1.421 12.774 1.00 92.00 152 ASN A N 1
ATOM 1172 C CA . ASN A 1 152 ? -12.206 0.516 12.087 1.00 92.00 152 ASN A CA 1
ATOM 1173 C C . ASN A 1 152 ? -10.788 0.705 12.614 1.00 92.00 152 ASN A C 1
ATOM 1175 O O . ASN A 1 152 ? -10.305 1.835 12.708 1.00 92.00 152 ASN A O 1
ATOM 1179 N N . VAL A 1 153 ? -10.126 -0.410 12.923 1.00 93.75 153 VAL A N 1
ATOM 1180 C CA . VAL A 1 153 ? -8.748 -0.433 13.413 1.00 93.75 153 VAL A CA 1
ATOM 1181 C C . VAL A 1 153 ? -7.957 -1.459 12.615 1.00 93.75 153 VAL A C 1
ATOM 1183 O O . VAL A 1 153 ? -8.271 -2.649 12.648 1.00 93.75 153 VAL A O 1
ATOM 1186 N N . TRP A 1 154 ? -6.899 -1.009 11.945 1.00 94.56 154 TRP A N 1
ATOM 1187 C CA . TRP A 1 154 ? -5.934 -1.879 11.279 1.00 94.56 154 TRP A CA 1
ATOM 1188 C C . TRP A 1 154 ? -4.612 -1.800 12.023 1.00 94.56 154 TRP A C 1
ATOM 1190 O O . TRP A 1 154 ? -4.004 -0.735 12.097 1.00 94.56 154 TRP A O 1
ATOM 1200 N N . LYS A 1 155 ? -4.166 -2.922 12.586 1.00 95.69 155 LYS A N 1
ATOM 1201 C CA . LYS A 1 155 ? -2.888 -3.018 13.288 1.00 95.69 155 LYS A CA 1
ATOM 1202 C C . LYS A 1 155 ? -1.984 -4.004 12.571 1.00 95.69 155 LYS A C 1
ATOM 1204 O O . LYS A 1 155 ? -2.373 -5.147 12.344 1.00 95.69 155 LYS A O 1
ATOM 1209 N N . PHE A 1 156 ? -0.773 -3.561 12.276 1.00 96.00 156 PHE A N 1
ATOM 1210 C CA . PHE A 1 156 ? 0.222 -4.322 11.541 1.00 96.00 156 PHE A CA 1
ATOM 1211 C C . PHE A 1 156 ? 1.491 -4.424 12.378 1.00 96.00 156 PHE A C 1
ATOM 1213 O O . PHE A 1 156 ? 2.021 -3.405 12.823 1.00 96.00 156 PHE A O 1
ATOM 1220 N N . ASP A 1 157 ? 1.991 -5.639 12.611 1.00 96.19 157 ASP A N 1
ATOM 1221 C CA . ASP A 1 157 ? 3.334 -5.798 13.162 1.00 96.19 157 ASP A CA 1
ATOM 1222 C C . ASP A 1 157 ? 4.376 -5.532 12.069 1.00 96.19 157 ASP A C 1
ATOM 1224 O O . ASP A 1 157 ? 4.191 -5.885 10.902 1.00 96.19 157 ASP A O 1
ATOM 1228 N N . LEU A 1 158 ? 5.481 -4.907 12.453 1.00 96.62 158 LEU A N 1
ATOM 1229 C CA . LEU A 1 158 ? 6.550 -4.488 11.550 1.00 96.62 158 LEU A CA 1
ATOM 1230 C C . LEU A 1 158 ? 7.773 -5.402 11.666 1.00 96.62 158 LEU A C 1
ATOM 1232 O O . LEU A 1 158 ? 8.897 -5.021 11.352 1.00 96.62 158 LEU A O 1
ATOM 1236 N N . LYS A 1 159 ? 7.587 -6.654 12.098 1.00 96.19 159 LYS A N 1
ATOM 1237 C CA . LYS A 1 159 ? 8.698 -7.601 12.193 1.00 96.19 159 LYS A CA 1
ATOM 1238 C C . LYS A 1 159 ? 9.388 -7.753 10.832 1.00 96.19 159 LYS A C 1
ATOM 1240 O O . LYS A 1 159 ? 8.758 -8.060 9.824 1.00 96.19 159 LYS A O 1
ATOM 1245 N N . GLY A 1 160 ? 10.703 -7.542 10.814 1.00 96.00 160 GLY A N 1
ATOM 1246 C CA . GLY A 1 160 ? 11.522 -7.647 9.602 1.00 96.00 160 GLY A CA 1
ATOM 1247 C C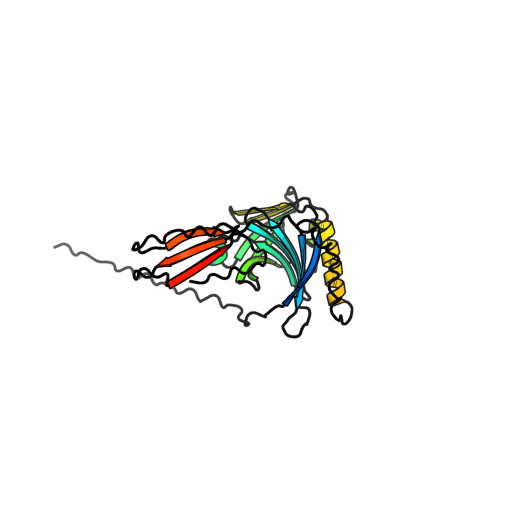 . GLY A 1 160 ? 11.439 -6.450 8.645 1.00 96.00 160 GLY A C 1
ATOM 1248 O O . GLY A 1 160 ? 12.176 -6.449 7.657 1.00 96.00 160 GLY A O 1
ATOM 1249 N N . SER A 1 161 ? 10.634 -5.422 8.949 1.00 96.50 161 SER A N 1
ATOM 1250 C CA . SER A 1 161 ? 10.470 -4.232 8.101 1.00 96.50 161 SER A CA 1
ATOM 1251 C C . SER A 1 161 ? 11.800 -3.534 7.821 1.00 96.50 161 SER A C 1
ATOM 1253 O O . SER A 1 161 ? 12.057 -3.181 6.683 1.00 96.50 161 SER A O 1
ATOM 1255 N N . ASN A 1 162 ? 12.700 -3.416 8.805 1.00 95.44 162 ASN A N 1
ATOM 1256 C CA . ASN A 1 162 ? 14.007 -2.764 8.640 1.00 95.44 162 ASN A CA 1
ATOM 1257 C C . ASN A 1 162 ? 14.854 -3.413 7.528 1.00 95.44 162 ASN A C 1
ATOM 1259 O O . ASN A 1 162 ? 15.440 -2.732 6.686 1.00 95.44 162 ASN A O 1
ATOM 1263 N N . ALA A 1 163 ? 14.905 -4.749 7.497 1.00 95.75 163 ALA A N 1
ATOM 1264 C CA . ALA A 1 163 ? 15.660 -5.478 6.480 1.00 95.75 163 ALA A CA 1
ATOM 1265 C C . ALA A 1 163 ? 15.014 -5.351 5.092 1.00 95.75 163 ALA A C 1
ATOM 1267 O O . ALA A 1 163 ? 15.729 -5.243 4.094 1.00 95.75 163 ALA A O 1
ATOM 1268 N N . ALA A 1 164 ? 13.680 -5.356 5.036 1.00 96.44 164 ALA A N 1
ATOM 1269 C CA . ALA A 1 164 ? 12.919 -5.136 3.813 1.00 96.44 164 ALA A CA 1
ATOM 1270 C C . ALA A 1 164 ? 13.086 -3.707 3.287 1.00 96.44 164 ALA A C 1
ATOM 1272 O O . ALA A 1 164 ? 13.382 -3.529 2.112 1.00 96.44 164 ALA A O 1
ATOM 1273 N N . TYR A 1 165 ? 13.018 -2.712 4.167 1.00 95.38 165 TYR A N 1
ATOM 1274 C CA . TYR A 1 165 ? 13.163 -1.299 3.846 1.00 95.38 165 TYR A CA 1
ATOM 1275 C C . TYR A 1 165 ? 14.552 -0.978 3.283 1.00 95.38 165 TYR A C 1
ATOM 1277 O O . TYR A 1 165 ? 14.675 -0.285 2.279 1.00 95.38 165 TYR A O 1
ATOM 1285 N N . LYS A 1 166 ? 15.617 -1.578 3.829 1.00 94.88 166 LYS A N 1
ATOM 1286 C CA . LYS A 1 166 ? 16.963 -1.478 3.233 1.00 94.88 166 LYS A CA 1
ATOM 1287 C C . LYS A 1 166 ? 17.027 -2.041 1.811 1.00 94.88 166 LYS A C 1
ATOM 1289 O O . LYS A 1 166 ? 17.650 -1.430 0.950 1.00 94.88 166 LYS A O 1
ATOM 1294 N N . ALA A 1 167 ? 16.391 -3.187 1.561 1.00 96.12 167 ALA A N 1
ATOM 1295 C CA . ALA A 1 167 ? 16.323 -3.768 0.219 1.00 96.12 167 ALA A CA 1
ATOM 1296 C C . ALA A 1 167 ? 15.441 -2.934 -0.726 1.00 96.12 167 ALA A C 1
ATOM 1298 O O . ALA A 1 167 ? 15.742 -2.821 -1.907 1.00 96.12 167 ALA A O 1
ATOM 1299 N N . PHE A 1 168 ? 14.383 -2.322 -0.203 1.00 95.81 168 PHE A N 1
ATOM 1300 C CA . PHE A 1 168 ? 13.520 -1.397 -0.925 1.00 95.81 168 PHE A CA 1
ATOM 1301 C C . PHE A 1 168 ? 14.264 -0.129 -1.361 1.00 95.81 168 PHE A C 1
ATOM 1303 O O . PHE A 1 168 ? 14.194 0.240 -2.531 1.00 95.81 168 PHE A O 1
ATOM 1310 N N . LEU A 1 169 ? 15.058 0.474 -0.471 1.00 93.62 169 LEU A N 1
ATOM 1311 C CA . LEU A 1 169 ? 15.929 1.603 -0.808 1.00 93.62 169 LEU A CA 1
ATOM 1312 C C . LEU A 1 169 ? 16.974 1.239 -1.869 1.00 93.62 169 LEU A C 1
ATOM 1314 O O . LEU A 1 169 ? 17.176 1.998 -2.814 1.00 93.62 169 LEU A O 1
ATOM 1318 N N . ASP A 1 170 ? 17.620 0.078 -1.734 1.00 94.94 170 ASP A N 1
ATOM 1319 C CA . ASP A 1 170 ? 18.578 -0.419 -2.730 1.00 94.94 170 ASP A CA 1
ATOM 1320 C C . ASP A 1 170 ? 17.905 -0.616 -4.099 1.00 94.94 170 ASP A C 1
ATOM 1322 O O . ASP A 1 170 ? 18.391 -0.109 -5.110 1.00 94.94 170 ASP A O 1
ATOM 1326 N N . CYS A 1 171 ? 16.721 -1.239 -4.126 1.00 95.06 171 CYS A N 1
ATOM 1327 C CA . CYS A 1 171 ? 15.903 -1.375 -5.330 1.00 95.06 171 CYS A CA 1
ATOM 1328 C C . CYS A 1 171 ? 15.622 -0.013 -5.971 1.00 95.06 171 CYS A C 1
ATOM 1330 O O . CYS A 1 171 ? 15.910 0.192 -7.150 1.00 95.06 171 CYS A O 1
ATOM 1332 N N . PHE A 1 172 ? 15.087 0.932 -5.198 1.00 93.62 172 PHE A N 1
ATOM 1333 C CA . PHE A 1 172 ? 14.718 2.252 -5.698 1.00 93.62 172 PHE A CA 1
ATOM 1334 C C . PHE A 1 172 ? 15.926 3.011 -6.264 1.00 93.62 172 PHE A C 1
ATOM 1336 O O . PHE A 1 172 ? 15.853 3.555 -7.368 1.00 93.62 172 PHE A O 1
ATOM 1343 N N . HIS A 1 173 ? 17.064 3.003 -5.566 1.00 92.81 173 HIS A N 1
ATOM 1344 C CA . HIS A 1 173 ? 18.291 3.644 -6.044 1.00 92.81 173 HIS A CA 1
ATOM 1345 C C . HIS A 1 173 ? 18.845 2.986 -7.311 1.00 92.81 173 HIS A C 1
ATOM 1347 O O . HIS A 1 173 ? 19.291 3.695 -8.211 1.00 92.81 173 HIS A O 1
ATOM 1353 N N . GLN A 1 174 ? 18.790 1.656 -7.427 1.00 93.12 174 GLN A N 1
ATOM 1354 C CA . GLN A 1 174 ? 19.232 0.961 -8.639 1.00 93.12 174 GLN A CA 1
ATOM 1355 C C . GLN A 1 174 ? 18.369 1.323 -9.852 1.00 93.12 174 GLN A C 1
ATOM 1357 O O . GLN A 1 174 ? 18.910 1.544 -10.936 1.00 93.12 174 GLN A O 1
ATOM 1362 N N . GLN A 1 175 ? 17.049 1.444 -9.675 1.00 92.50 175 GLN A N 1
ATOM 1363 C CA . GLN A 1 175 ? 16.152 1.795 -10.780 1.00 92.50 175 GLN A CA 1
ATOM 1364 C C . GLN A 1 175 ? 16.202 3.286 -11.156 1.00 92.50 175 GLN A C 1
ATOM 1366 O O . GLN A 1 175 ? 15.964 3.636 -12.311 1.00 92.50 175 GLN A O 1
ATOM 1371 N N . THR A 1 176 ? 16.535 4.175 -10.215 1.00 89.94 176 THR A N 1
ATOM 1372 C CA . THR A 1 176 ? 16.565 5.633 -10.450 1.00 89.94 176 THR A CA 1
ATOM 1373 C C . THR A 1 176 ? 17.957 6.195 -10.764 1.00 89.94 176 THR A C 1
ATOM 1375 O O . THR A 1 176 ? 18.059 7.247 -11.394 1.00 89.94 176 THR A O 1
ATOM 1378 N N . GLY A 1 177 ? 19.034 5.517 -10.353 1.00 79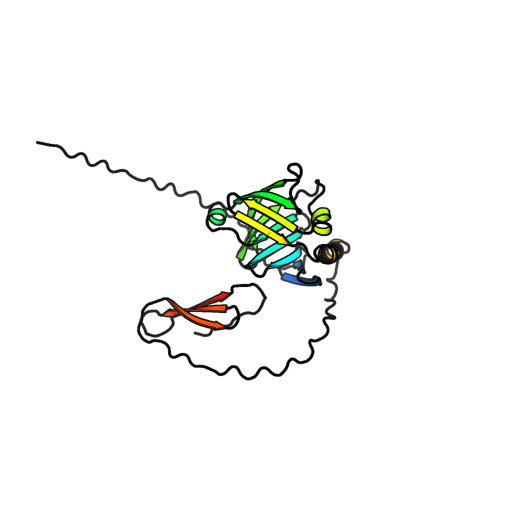.19 177 GLY A N 1
ATOM 1379 C CA . GLY A 1 177 ? 20.374 6.104 -10.249 1.00 79.19 177 GLY A CA 1
ATOM 1380 C C . GLY A 1 177 ? 21.259 6.097 -11.499 1.00 79.19 177 GLY A C 1
ATOM 1381 O O . GLY A 1 177 ? 22.193 6.894 -11.554 1.00 79.19 177 GLY A O 1
ATOM 1382 N N . ALA A 1 178 ? 21.039 5.246 -12.508 1.00 51.19 178 ALA A N 1
ATOM 1383 C CA . ALA A 1 178 ? 22.007 5.143 -13.611 1.00 51.19 178 ALA A CA 1
ATOM 1384 C C . ALA A 1 178 ? 21.463 4.457 -14.870 1.00 51.19 178 ALA A C 1
ATOM 1386 O O . ALA A 1 178 ? 21.817 3.311 -15.110 1.00 51.19 178 ALA A O 1
ATOM 1387 N N . GLY A 1 179 ? 20.637 5.128 -15.688 1.00 52.81 179 GLY A N 1
ATOM 1388 C CA . GLY A 1 179 ? 20.284 4.657 -17.047 1.00 52.81 179 GLY A CA 1
ATOM 1389 C C . GLY A 1 179 ? 19.972 3.154 -17.155 1.00 52.81 179 GLY A C 1
ATOM 1390 O O . GLY A 1 179 ? 20.378 2.516 -18.124 1.00 52.81 179 GLY A O 1
ATOM 1391 N N . GLY A 1 180 ? 19.364 2.588 -16.107 1.00 43.62 180 GLY A N 1
ATOM 1392 C CA . GLY A 1 180 ? 19.559 1.194 -15.732 1.00 43.62 180 GLY A CA 1
ATOM 1393 C C . GLY A 1 180 ? 18.935 0.247 -16.735 1.00 43.62 180 GLY A C 1
ATOM 1394 O O . GLY A 1 180 ? 17.722 0.078 -16.771 1.00 43.62 180 GLY A O 1
ATOM 1395 N N . THR A 1 181 ? 19.766 -0.441 -17.514 1.00 47.75 181 THR A N 1
ATOM 1396 C CA . THR A 1 181 ? 19.414 -1.791 -17.951 1.00 47.75 181 THR A CA 1
ATOM 1397 C C . THR A 1 181 ? 19.103 -2.594 -16.697 1.00 47.75 181 THR A C 1
ATOM 1399 O O . THR A 1 181 ? 19.987 -2.747 -15.852 1.00 47.75 181 THR A O 1
ATOM 1402 N N . ALA A 1 182 ? 17.851 -3.042 -16.568 1.00 48.41 182 ALA A N 1
ATOM 1403 C CA . ALA A 1 182 ? 17.361 -3.815 -15.435 1.00 48.41 182 ALA A CA 1
ATOM 1404 C C . ALA A 1 182 ? 18.406 -4.870 -15.018 1.00 48.41 182 ALA A C 1
ATOM 1406 O O . ALA A 1 182 ? 18.811 -5.675 -15.867 1.00 48.41 182 ALA A O 1
ATOM 1407 N N . PRO A 1 183 ? 18.898 -4.863 -13.765 1.00 49.72 183 PRO A N 1
ATOM 1408 C CA . PRO A 1 183 ? 19.810 -5.900 -13.311 1.00 49.72 183 PRO A CA 1
ATOM 1409 C C . PRO A 1 183 ? 19.117 -7.254 -13.472 1.00 49.72 183 PRO A C 1
ATOM 1411 O O . PRO A 1 183 ? 17.944 -7.404 -13.125 1.00 49.72 183 PRO A O 1
ATOM 1414 N N . ALA A 1 184 ? 19.828 -8.233 -14.040 1.00 48.34 184 ALA A N 1
ATOM 1415 C CA . ALA A 1 184 ? 19.306 -9.587 -14.163 1.00 48.34 184 ALA A CA 1
ATOM 1416 C C . ALA A 1 184 ? 18.844 -10.067 -12.774 1.00 48.34 184 ALA A C 1
ATOM 1418 O O . ALA A 1 184 ? 19.584 -9.864 -11.806 1.00 48.34 184 ALA A O 1
ATOM 1419 N N . PRO A 1 185 ? 17.649 -10.673 -12.653 1.00 44.94 185 PRO A N 1
ATOM 1420 C CA . PRO A 1 185 ? 17.121 -11.096 -11.366 1.00 44.94 185 PRO A CA 1
ATOM 1421 C C . PRO A 1 185 ? 18.140 -12.003 -10.676 1.00 44.94 185 PRO A C 1
ATOM 1423 O O . PRO A 1 185 ? 18.488 -13.074 -11.175 1.00 44.94 185 PRO A O 1
ATOM 1426 N 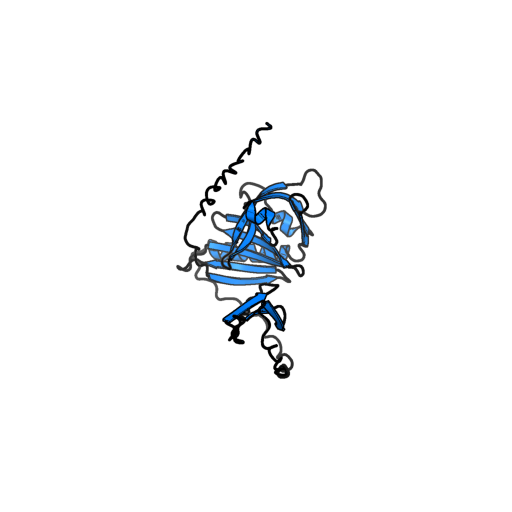N . THR A 1 186 ? 18.639 -11.578 -9.517 1.00 40.50 186 THR A N 1
ATOM 1427 C CA . THR A 1 186 ? 19.514 -12.373 -8.652 1.00 40.50 186 THR A CA 1
ATOM 1428 C C . THR A 1 186 ? 18.678 -13.405 -7.900 1.00 40.50 186 THR A C 1
ATOM 1430 O O . THR A 1 186 ? 18.614 -13.440 -6.675 1.00 40.50 186 THR A O 1
ATOM 1433 N N . THR A 1 187 ? 18.018 -14.297 -8.638 1.00 39.12 187 THR A N 1
ATOM 1434 C CA . THR A 1 187 ? 17.409 -15.496 -8.069 1.00 39.12 187 THR A CA 1
ATOM 1435 C C . THR A 1 187 ? 18.489 -16.543 -7.829 1.00 39.12 187 THR A C 1
ATOM 1437 O O . THR A 1 187 ? 18.621 -17.506 -8.577 1.00 39.12 187 THR A O 1
ATOM 1440 N N . THR A 1 188 ? 19.242 -16.397 -6.743 1.00 34.19 188 THR A N 1
ATOM 1441 C CA . THR A 1 188 ? 19.747 -17.560 -6.002 1.00 34.19 188 THR A CA 1
ATOM 1442 C C . THR A 1 188 ? 18.783 -17.855 -4.860 1.00 34.19 188 THR A C 1
ATOM 1444 O O . THR A 1 188 ? 19.142 -17.865 -3.687 1.00 34.19 188 THR A O 1
ATOM 1447 N N . VAL A 1 189 ? 17.519 -18.106 -5.207 1.00 36.91 189 VAL A N 1
ATOM 1448 C CA . VAL A 1 189 ? 16.665 -18.912 -4.335 1.00 36.91 189 VAL A CA 1
ATOM 1449 C C . VAL A 1 189 ? 17.214 -20.334 -4.463 1.00 36.91 189 VAL A C 1
ATOM 1451 O O . VAL A 1 189 ? 17.246 -20.848 -5.584 1.00 36.91 189 VAL A O 1
ATOM 1454 N N . PRO A 1 190 ? 17.705 -20.971 -3.383 1.00 35.66 190 PRO A N 1
ATOM 1455 C CA . PRO A 1 190 ? 18.041 -22.384 -3.432 1.00 35.66 190 PRO A CA 1
ATOM 1456 C C . PRO A 1 190 ? 16.815 -23.120 -3.955 1.00 35.66 190 PRO A C 1
ATOM 1458 O O . PRO A 1 190 ? 15.725 -22.944 -3.407 1.00 35.66 190 PRO A O 1
ATOM 1461 N N . ALA A 1 191 ? 16.980 -23.891 -5.033 1.00 35.66 191 ALA A N 1
ATOM 1462 C CA . ALA A 1 191 ? 15.912 -24.746 -5.521 1.00 35.66 191 ALA A CA 1
ATOM 1463 C C . ALA A 1 191 ? 15.365 -25.525 -4.312 1.00 35.66 191 ALA A C 1
ATOM 1465 O O . ALA A 1 191 ? 16.164 -26.156 -3.608 1.00 35.66 191 ALA A O 1
ATOM 1466 N N . PRO A 1 192 ? 14.059 -25.430 -4.000 1.00 37.12 192 PRO A N 1
ATOM 1467 C CA . PRO A 1 192 ? 13.498 -26.201 -2.908 1.00 37.12 192 PRO A CA 1
ATOM 1468 C C . PRO A 1 192 ? 13.857 -27.666 -3.148 1.00 37.12 192 PRO A C 1
ATOM 1470 O O . PRO A 1 192 ? 13.734 -28.161 -4.273 1.00 37.12 192 PRO A O 1
ATOM 1473 N N . ALA A 1 193 ? 14.358 -28.337 -2.105 1.00 35.44 193 ALA A N 1
ATOM 1474 C CA . ALA A 1 193 ? 14.585 -29.774 -2.157 1.00 35.44 193 ALA A CA 1
ATOM 1475 C C . ALA A 1 193 ? 13.318 -30.429 -2.732 1.00 35.44 193 ALA A C 1
ATOM 1477 O O . ALA A 1 193 ? 12.226 -30.004 -2.340 1.00 35.44 193 ALA A O 1
ATOM 1478 N N . PRO A 1 194 ? 13.432 -31.399 -3.662 1.00 43.97 194 PRO A N 1
ATOM 1479 C CA . PRO A 1 194 ? 12.273 -32.069 -4.229 1.00 43.97 194 PRO A CA 1
ATOM 1480 C C . PRO A 1 194 ? 11.340 -32.487 -3.097 1.00 43.97 194 PRO A C 1
ATOM 1482 O O . PRO A 1 194 ? 11.699 -33.320 -2.261 1.00 43.97 194 PRO A O 1
ATOM 1485 N N . GLY A 1 195 ? 10.177 -31.839 -3.022 1.00 37.44 195 GLY A N 1
ATOM 1486 C CA . GLY A 1 195 ? 9.158 -32.218 -2.061 1.00 37.44 195 GLY A CA 1
ATOM 1487 C C . GLY A 1 195 ? 8.758 -33.673 -2.318 1.00 37.44 195 GLY A C 1
ATOM 1488 O O . GLY A 1 195 ? 8.867 -34.141 -3.458 1.00 37.44 195 GLY A O 1
ATOM 1489 N N . PRO A 1 196 ? 8.310 -34.411 -1.289 1.00 43.97 196 PRO A N 1
ATOM 1490 C CA . PRO A 1 196 ? 7.734 -35.730 -1.501 1.00 43.97 196 PRO A CA 1
ATOM 1491 C C . PRO A 1 196 ? 6.668 -35.632 -2.594 1.00 43.97 196 PRO A C 1
ATOM 1493 O O . PRO A 1 196 ? 5.837 -34.722 -2.570 1.00 43.97 196 PRO A O 1
ATOM 1496 N N . ALA A 1 197 ? 6.744 -36.535 -3.576 1.00 34.38 197 ALA A N 1
ATOM 1497 C CA . ALA A 1 197 ? 5.815 -36.579 -4.693 1.00 34.38 197 ALA A CA 1
ATOM 1498 C C . ALA A 1 197 ? 4.383 -36.493 -4.159 1.00 34.38 197 ALA A C 1
ATOM 1500 O O . ALA A 1 197 ? 3.957 -37.324 -3.354 1.00 34.38 197 ALA A O 1
ATOM 1501 N N . MET A 1 198 ? 3.670 -35.450 -4.580 1.00 31.12 198 MET A N 1
ATOM 1502 C CA . MET A 1 198 ? 2.272 -35.256 -4.239 1.00 31.12 198 MET A CA 1
ATOM 1503 C C . MET A 1 198 ? 1.517 -36.500 -4.714 1.00 31.12 198 MET A C 1
ATOM 1505 O O . MET A 1 198 ? 1.518 -36.811 -5.908 1.00 31.12 198 MET A O 1
ATOM 1509 N N . ALA A 1 199 ? 0.920 -37.240 -3.779 1.00 34.62 199 ALA A N 1
ATOM 1510 C CA . ALA A 1 199 ? 0.003 -38.310 -4.133 1.00 34.62 199 ALA A CA 1
ATOM 1511 C C . ALA A 1 199 ? -1.087 -37.718 -5.046 1.00 34.62 199 ALA A C 1
ATOM 1513 O O . ALA A 1 199 ? -1.536 -36.596 -4.787 1.00 34.62 199 ALA A O 1
ATOM 1514 N N . PRO A 1 200 ? -1.493 -38.417 -6.121 1.00 35.06 200 PRO A N 1
ATOM 1515 C CA . PRO A 1 200 ? -2.542 -37.931 -7.003 1.00 35.06 200 PRO A CA 1
ATOM 1516 C C . PRO A 1 200 ? -3.767 -37.585 -6.161 1.00 35.06 200 PRO A C 1
ATOM 1518 O O . PRO A 1 200 ? -4.274 -38.429 -5.419 1.00 35.06 200 PRO A O 1
ATOM 1521 N N . ALA A 1 201 ? -4.206 -36.327 -6.249 1.00 39.97 201 ALA A N 1
ATOM 1522 C CA . ALA A 1 201 ? -5.457 -35.896 -5.656 1.00 39.97 201 ALA A CA 1
ATOM 1523 C C . ALA A 1 201 ? -6.542 -36.839 -6.179 1.00 39.97 201 ALA A C 1
ATOM 1525 O O . ALA A 1 201 ? -6.781 -36.907 -7.387 1.00 39.97 201 ALA A O 1
ATOM 1526 N N . GLY A 1 202 ? -7.128 -37.628 -5.278 1.00 36.00 202 GLY A N 1
ATOM 1527 C CA . GLY A 1 202 ? -8.235 -38.505 -5.615 1.00 36.00 202 GLY A CA 1
ATOM 1528 C C . GLY A 1 202 ? -9.318 -37.653 -6.257 1.00 36.00 202 GLY A C 1
ATOM 1529 O O . GLY A 1 202 ? -9.870 -36.769 -5.605 1.00 36.00 202 GLY A O 1
ATOM 1530 N N . GLY A 1 203 ? -9.569 -37.885 -7.546 1.00 36.19 203 GLY A N 1
ATOM 1531 C CA . GLY A 1 203 ? -10.648 -37.262 -8.295 1.00 36.19 203 GLY A CA 1
ATOM 1532 C C . GLY A 1 203 ? -11.985 -37.716 -7.727 1.00 36.19 203 GLY A C 1
ATOM 1533 O O . GLY A 1 203 ? -12.613 -38.630 -8.252 1.00 36.19 203 GLY A O 1
ATOM 1534 N N . GLY A 1 204 ? -12.400 -37.102 -6.622 1.00 38.28 204 GLY A N 1
ATOM 1535 C CA . GLY A 1 204 ? -13.759 -37.189 -6.126 1.00 38.28 204 GLY A CA 1
ATOM 1536 C C . GLY A 1 204 ? -14.650 -36.412 -7.080 1.00 38.28 204 GLY A C 1
ATOM 1537 O O . GLY A 1 204 ? -14.683 -35.185 -7.050 1.00 38.28 204 GLY A O 1
ATOM 1538 N N . THR A 1 205 ? -15.356 -37.121 -7.953 1.00 41.03 205 THR A N 1
ATOM 1539 C CA . THR A 1 205 ? -16.512 -36.567 -8.652 1.00 41.03 205 THR A CA 1
ATOM 1540 C C . THR A 1 205 ? -17.593 -36.321 -7.604 1.00 41.03 205 THR A C 1
ATOM 1542 O O . THR A 1 205 ? -18.166 -37.260 -7.056 1.00 41.03 205 THR A O 1
ATOM 1545 N N . VAL A 1 206 ? -17.844 -35.056 -7.268 1.00 49.53 206 VAL A N 1
ATOM 1546 C CA . VAL A 1 206 ? -19.010 -34.683 -6.461 1.00 49.53 206 VAL A CA 1
ATOM 1547 C C . VAL A 1 206 ? -20.210 -34.684 -7.410 1.00 49.53 206 VAL A C 1
ATOM 1549 O O . VAL A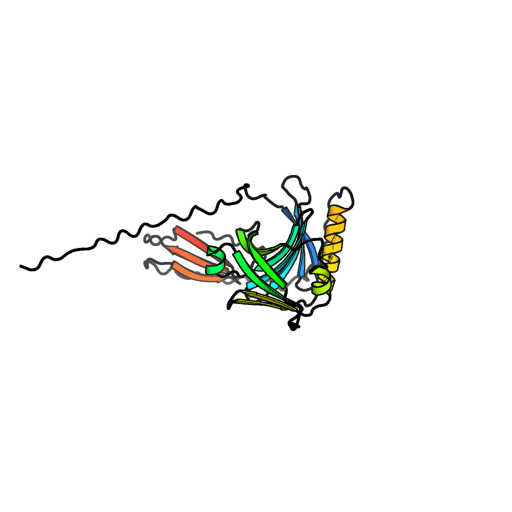 1 206 ? -20.184 -33.943 -8.395 1.00 49.53 206 VAL A O 1
ATOM 1552 N N . PRO A 1 207 ? -21.241 -35.518 -7.191 1.00 47.19 207 PRO A N 1
ATOM 1553 C CA . PRO A 1 207 ? -22.408 -35.511 -8.057 1.00 47.19 207 PRO A CA 1
ATOM 1554 C C . PRO A 1 207 ? -23.108 -34.154 -7.954 1.00 47.19 207 PRO A C 1
ATOM 1556 O O . PRO A 1 207 ? -23.488 -33.718 -6.867 1.00 47.19 207 PRO A O 1
ATOM 1559 N N . ALA A 1 208 ? -23.266 -33.486 -9.098 1.00 51.31 208 ALA A N 1
ATOM 1560 C CA . ALA A 1 208 ? -24.060 -32.273 -9.204 1.00 51.31 208 ALA A CA 1
ATOM 1561 C C . ALA A 1 208 ? -25.497 -32.588 -8.762 1.00 51.31 208 ALA A C 1
ATOM 1563 O O . ALA A 1 208 ? -26.155 -33.460 -9.334 1.00 51.31 208 ALA A O 1
ATOM 1564 N N . GLY A 1 209 ? -25.978 -31.896 -7.728 1.00 50.94 209 GLY A N 1
ATOM 1565 C CA . GLY A 1 209 ? -27.384 -31.943 -7.345 1.00 50.94 209 GLY A CA 1
ATOM 1566 C C . GLY A 1 209 ? -28.221 -31.368 -8.482 1.00 50.94 209 GLY A C 1
ATOM 1567 O O . GLY A 1 209 ? -28.283 -30.154 -8.657 1.00 50.94 209 GLY A O 1
ATOM 1568 N N . ALA A 1 210 ? -28.821 -32.235 -9.293 1.00 45.50 210 ALA A N 1
ATOM 1569 C CA . ALA A 1 210 ? -29.659 -31.822 -10.405 1.00 45.50 210 ALA A CA 1
ATOM 1570 C C . ALA A 1 210 ? -30.912 -31.092 -9.889 1.00 45.50 210 ALA A C 1
ATOM 1572 O O . ALA A 1 210 ? -31.659 -31.631 -9.074 1.00 45.50 210 ALA A O 1
ATOM 1573 N N . GLY A 1 211 ? -31.164 -29.886 -10.407 1.00 49.81 211 GLY A N 1
ATOM 1574 C CA . GLY A 1 211 ? -32.503 -29.291 -10.408 1.00 49.81 211 GLY A CA 1
ATOM 1575 C C . GLY A 1 211 ? -32.832 -28.261 -9.328 1.00 49.81 211 GLY A C 1
ATOM 1576 O O . GLY A 1 211 ? -34.005 -27.917 -9.206 1.00 49.81 211 GLY A O 1
ATOM 1577 N N . VAL A 1 212 ? -31.860 -27.731 -8.577 1.00 49.22 212 VAL A N 1
ATOM 1578 C CA . VAL A 1 212 ? -32.123 -26.591 -7.679 1.00 49.22 212 VAL A CA 1
ATOM 1579 C C . VAL A 1 212 ? -31.532 -25.305 -8.271 1.00 49.22 212 VAL A C 1
ATOM 1581 O O . VAL A 1 212 ? -30.305 -25.171 -8.299 1.00 49.22 212 VAL A O 1
ATOM 1584 N N . PRO A 1 213 ? -32.375 -24.356 -8.724 1.00 52.66 213 PRO A N 1
ATOM 1585 C CA . PRO A 1 213 ? -31.960 -22.991 -9.037 1.00 52.66 213 PRO A CA 1
ATOM 1586 C C . PRO A 1 213 ? -31.192 -22.392 -7.857 1.00 52.66 213 PRO A C 1
ATOM 1588 O O . PRO A 1 213 ? -31.709 -22.377 -6.739 1.00 52.66 213 PRO A O 1
ATOM 1591 N N . GLY A 1 214 ? -29.973 -21.905 -8.077 1.00 58.81 214 GLY A N 1
ATOM 1592 C CA . GLY A 1 214 ? -29.217 -21.254 -7.010 1.00 58.81 214 GLY A CA 1
ATOM 1593 C C . GLY A 1 214 ? -27.717 -21.181 -7.250 1.00 58.81 214 GLY A C 1
ATOM 1594 O O . GLY A 1 214 ? -27.171 -21.832 -8.143 1.00 58.81 214 GLY A O 1
ATOM 1595 N N . GLU A 1 215 ? -27.061 -20.367 -6.428 1.00 53.75 215 GLU A N 1
ATOM 1596 C CA . GLU A 1 215 ? -25.616 -20.414 -6.252 1.00 53.75 215 GLU A CA 1
ATOM 1597 C C . GLU A 1 215 ? -25.272 -21.560 -5.317 1.00 53.75 215 GLU A C 1
ATOM 1599 O O . GLU A 1 215 ? -25.807 -21.670 -4.213 1.00 53.75 215 GLU A O 1
ATOM 1604 N N . HIS A 1 216 ? -24.344 -22.398 -5.754 1.00 59.94 216 HIS A N 1
ATOM 1605 C CA . HIS A 1 216 ? -23.902 -23.525 -4.959 1.00 59.94 216 HIS A CA 1
ATOM 1606 C C . HIS A 1 216 ? -22.375 -23.517 -4.880 1.00 59.94 216 HIS A C 1
ATOM 1608 O O . HIS A 1 216 ? -21.673 -23.394 -5.888 1.00 59.94 216 HIS A O 1
ATOM 1614 N N . SER A 1 217 ? -21.850 -23.620 -3.660 1.00 56.03 217 SER A N 1
ATOM 1615 C CA . SER A 1 217 ? -20.412 -23.719 -3.401 1.00 56.03 217 SER A CA 1
ATOM 1616 C C . SER A 1 217 ? -20.036 -25.187 -3.236 1.00 56.03 217 SER A C 1
ATOM 1618 O O . SER A 1 217 ? -20.460 -25.822 -2.273 1.00 56.03 217 SER A O 1
ATOM 1620 N N . TYR A 1 218 ? -19.250 -25.726 -4.168 1.00 58.88 218 TYR A N 1
ATOM 1621 C CA . TYR A 1 218 ? -19.012 -27.175 -4.240 1.00 58.88 218 TYR A CA 1
ATOM 1622 C C . TYR A 1 218 ? -17.603 -27.624 -3.846 1.00 58.88 218 TYR A C 1
ATOM 1624 O O . TYR A 1 218 ? -17.400 -28.818 -3.642 1.00 58.88 218 TYR A O 1
ATOM 1632 N N . ALA A 1 219 ? -16.632 -26.716 -3.708 1.00 54.69 219 ALA A N 1
ATOM 1633 C CA . ALA A 1 219 ? -15.292 -27.102 -3.276 1.00 54.69 219 ALA A CA 1
ATOM 1634 C C . ALA A 1 219 ? -14.490 -25.936 -2.690 1.00 54.69 219 ALA A C 1
ATOM 1636 O O . ALA A 1 219 ? -14.528 -24.814 -3.202 1.00 54.69 219 ALA A O 1
ATOM 1637 N N . THR A 1 220 ? -13.706 -26.253 -1.660 1.00 51.84 220 THR A N 1
ATOM 1638 C CA . THR A 1 220 ? -12.486 -25.534 -1.295 1.00 51.84 220 THR A CA 1
ATOM 1639 C C . THR A 1 220 ? -11.299 -26.288 -1.890 1.00 51.84 220 THR A C 1
ATOM 1641 O O . THR A 1 220 ? -10.991 -27.405 -1.476 1.00 51.84 220 THR A O 1
ATOM 1644 N N . VAL A 1 221 ? -10.644 -25.709 -2.899 1.00 53.75 221 VAL A N 1
ATOM 1645 C CA . VAL A 1 221 ? -9.381 -26.241 -3.441 1.00 53.75 221 VAL A CA 1
ATOM 1646 C C . VAL A 1 221 ? -8.266 -25.333 -2.939 1.00 53.75 221 VAL A C 1
ATOM 1648 O O . VAL A 1 221 ? -8.035 -24.259 -3.492 1.00 53.75 221 VAL A O 1
ATOM 1651 N N . GLY A 1 222 ? -7.622 -25.723 -1.837 1.00 70.00 222 GLY A N 1
ATOM 1652 C CA . GLY A 1 222 ? -6.762 -24.801 -1.086 1.00 70.00 222 GLY A CA 1
ATOM 1653 C C . GLY A 1 222 ? -7.568 -23.597 -0.578 1.00 70.00 222 GLY A C 1
ATOM 1654 O O . GLY A 1 222 ? -8.624 -23.786 0.022 1.00 70.00 222 GLY A O 1
ATOM 1655 N N . ASP A 1 223 ? -7.110 -22.378 -0.883 1.00 65.69 223 ASP A N 1
ATOM 1656 C CA . ASP A 1 223 ? -7.728 -21.103 -0.453 1.00 65.69 223 ASP A CA 1
ATOM 1657 C C .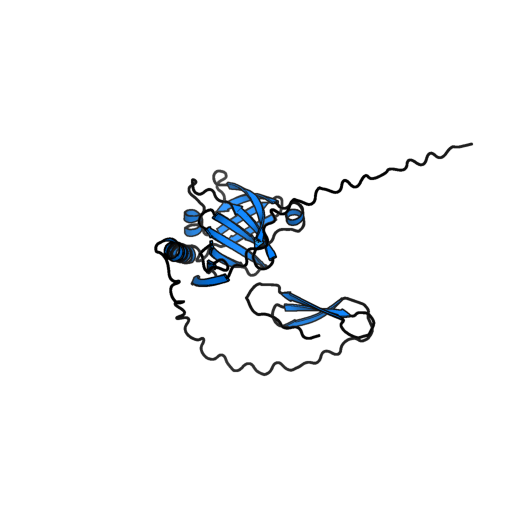 ASP A 1 223 ? -8.803 -20.560 -1.414 1.00 65.69 223 ASP A C 1
ATOM 1659 O O . ASP A 1 223 ? -9.233 -19.405 -1.304 1.00 65.69 223 ASP A O 1
ATOM 1663 N N . TRP A 1 224 ? -9.188 -21.347 -2.418 1.00 61.16 224 TRP A N 1
ATOM 1664 C CA . TRP A 1 224 ? -10.175 -20.950 -3.416 1.00 61.16 224 TRP A CA 1
ATOM 1665 C C . TRP A 1 224 ? -11.566 -21.424 -3.023 1.00 61.16 224 TRP A C 1
ATOM 1667 O O . TRP A 1 224 ? -11.787 -22.618 -2.824 1.00 61.16 224 TRP A O 1
ATOM 1677 N N . ARG A 1 225 ? -12.524 -20.498 -3.009 1.00 68.81 225 ARG A N 1
ATOM 1678 C CA . ARG A 1 225 ? -13.953 -20.797 -3.052 1.00 68.81 225 ARG A CA 1
ATOM 1679 C C . ARG A 1 225 ? -14.405 -20.733 -4.507 1.00 68.81 225 ARG A C 1
ATOM 1681 O O . ARG A 1 225 ? -14.301 -19.683 -5.133 1.00 68.81 225 ARG A O 1
ATOM 1688 N N . VAL A 1 226 ? -14.921 -21.836 -5.043 1.00 69.19 226 VAL A N 1
ATOM 1689 C CA . VAL A 1 226 ? -15.533 -21.849 -6.382 1.00 69.19 226 VAL A CA 1
ATOM 1690 C C . VAL A 1 226 ? -17.051 -21.932 -6.243 1.00 69.19 226 VAL A C 1
ATOM 1692 O O . VAL A 1 226 ? -17.584 -22.899 -5.692 1.00 69.19 226 VAL A O 1
ATOM 1695 N N . THR A 1 227 ? -17.740 -20.908 -6.738 1.00 69.31 227 THR A N 1
ATOM 1696 C CA . THR A 1 227 ? -19.200 -20.832 -6.819 1.00 69.31 227 THR A CA 1
ATOM 1697 C C . THR A 1 227 ? -19.630 -21.143 -8.242 1.00 69.31 227 THR A C 1
ATOM 1699 O O . THR A 1 227 ? -19.175 -20.498 -9.186 1.00 69.31 227 THR A O 1
ATOM 1702 N N . PHE A 1 228 ? -20.518 -22.117 -8.402 1.00 72.94 228 PHE A N 1
ATOM 1703 C CA . PHE A 1 228 ? -21.112 -22.440 -9.693 1.00 72.94 228 PHE A CA 1
ATOM 1704 C C . PHE A 1 228 ? -22.543 -21.907 -9.740 1.00 72.94 228 PHE A C 1
ATOM 1706 O O . PHE A 1 228 ? -23.295 -22.031 -8.771 1.00 72.94 228 PHE A O 1
ATOM 1713 N N . VAL A 1 229 ? -22.909 -21.312 -10.874 1.00 72.69 229 VAL A N 1
ATOM 1714 C CA . VAL A 1 229 ? -24.248 -20.784 -11.140 1.00 72.69 229 VAL A CA 1
ATOM 1715 C C . VAL A 1 229 ? -24.933 -21.710 -12.140 1.00 72.69 229 VAL A C 1
ATOM 1717 O O . VAL A 1 229 ? -24.411 -21.953 -13.230 1.00 72.69 229 VAL A O 1
ATOM 1720 N N . ASN A 1 230 ? -26.091 -22.243 -11.755 1.00 72.06 230 ASN A N 1
ATOM 1721 C CA . ASN A 1 230 ? -26.947 -23.051 -12.622 1.00 72.06 230 ASN A CA 1
ATOM 1722 C C . ASN A 1 230 ? -28.051 -22.166 -13.222 1.00 72.06 230 ASN A C 1
ATOM 1724 O O . ASN A 1 230 ? -28.677 -21.394 -12.499 1.00 72.06 230 ASN A O 1
ATOM 1728 N N . ASP A 1 231 ? -28.297 -22.274 -14.528 1.00 68.50 231 ASP A N 1
ATOM 1729 C CA . ASP A 1 231 ? -29.296 -21.477 -15.260 1.00 68.50 231 ASP A CA 1
ATOM 1730 C C . ASP A 1 231 ? -30.669 -22.163 -15.395 1.00 68.50 231 ASP A C 1
ATOM 1732 O O . ASP A 1 231 ? -31.460 -21.828 -16.276 1.00 68.50 231 ASP A O 1
ATOM 1736 N N . ASN A 1 232 ? -30.979 -23.106 -14.503 1.00 63.94 232 ASN A N 1
ATOM 1737 C CA . ASN A 1 232 ? -32.204 -23.916 -14.489 1.00 63.94 232 ASN A CA 1
ATOM 1738 C C . ASN A 1 232 ? -32.300 -24.956 -15.612 1.00 63.94 232 ASN A C 1
ATOM 1740 O O . ASN A 1 232 ? -33.294 -25.679 -15.674 1.00 63.94 232 ASN A O 1
ATOM 1744 N N . THR A 1 233 ? -31.284 -25.086 -16.469 1.00 70.44 233 THR A N 1
ATOM 1745 C CA . THR A 1 233 ? -31.233 -26.153 -17.484 1.00 70.44 233 THR A CA 1
ATOM 1746 C C . THR A 1 233 ? -30.577 -27.433 -16.964 1.00 70.44 233 THR A C 1
ATOM 1748 O O . THR A 1 233 ? -30.552 -28.450 -17.654 1.00 70.44 233 THR A O 1
ATOM 1751 N N . GLY A 1 234 ? -30.038 -27.398 -15.740 1.00 62.19 234 GLY A N 1
ATOM 1752 C CA . GLY A 1 234 ? -29.212 -28.475 -15.200 1.00 62.19 234 GLY A CA 1
ATOM 1753 C C . GLY A 1 234 ? -27.744 -28.372 -15.619 1.00 62.19 234 GLY A C 1
ATOM 1754 O O . GLY A 1 234 ? -26.920 -29.063 -15.025 1.00 62.19 234 GLY A O 1
ATOM 1755 N N . ALA A 1 235 ? -27.400 -27.479 -16.554 1.00 67.69 235 ALA A N 1
ATOM 1756 C CA . ALA A 1 235 ? -26.024 -27.109 -16.858 1.00 67.69 235 ALA A CA 1
ATOM 1757 C C . ALA A 1 235 ? -25.552 -25.946 -15.969 1.00 67.69 235 ALA A C 1
ATOM 1759 O O . ALA A 1 235 ? -26.332 -25.096 -15.532 1.00 67.69 235 ALA A O 1
ATOM 1760 N N . PHE A 1 236 ? -24.250 -25.904 -15.696 1.00 69.50 236 PHE A N 1
ATOM 1761 C CA . PHE A 1 236 ? -23.627 -24.725 -15.110 1.00 69.50 236 PHE A CA 1
ATOM 1762 C C . PHE A 1 236 ? -23.362 -23.719 -16.228 1.00 69.50 236 PHE A C 1
ATOM 1764 O O . PHE A 1 236 ? -22.698 -24.039 -17.209 1.00 69.50 236 PHE A O 1
ATOM 1771 N N . SER A 1 237 ? -23.885 -22.505 -16.093 1.00 72.75 237 SER A N 1
ATOM 1772 C CA . SER A 1 237 ? -23.694 -21.438 -17.084 1.00 72.75 237 SER A CA 1
ATOM 1773 C C . SER A 1 237 ? -22.468 -20.582 -16.777 1.00 72.75 237 SER A C 1
ATOM 1775 O O . SER A 1 237 ? -21.920 -19.919 -17.658 1.00 72.75 237 SER A O 1
ATOM 1777 N N . ARG A 1 238 ? -22.024 -20.587 -15.514 1.00 70.88 238 ARG A N 1
ATOM 1778 C CA . ARG A 1 238 ? -20.875 -19.819 -15.042 1.00 70.88 238 ARG A CA 1
ATOM 1779 C C . ARG A 1 238 ? -20.264 -20.463 -13.806 1.00 70.88 238 ARG A C 1
ATOM 1781 O O . ARG A 1 238 ? -20.976 -20.969 -12.942 1.00 70.88 238 ARG A O 1
ATOM 1788 N N . ALA A 1 239 ? -18.949 -20.339 -13.679 1.00 72.12 239 ALA A N 1
ATOM 1789 C CA . ALA A 1 239 ? -18.252 -20.527 -12.419 1.00 72.12 239 ALA A CA 1
ATOM 1790 C C . ALA A 1 239 ? -17.483 -19.256 -12.058 1.00 72.12 239 ALA A C 1
ATOM 1792 O O . ALA A 1 239 ? -16.903 -18.592 -12.919 1.00 72.12 239 ALA A O 1
ATOM 1793 N N . VAL A 1 240 ? -17.502 -18.913 -10.777 1.00 70.31 240 VAL A N 1
ATOM 1794 C CA . VAL A 1 240 ? -16.751 -17.806 -10.195 1.00 70.31 240 VAL A CA 1
ATOM 1795 C C . VAL A 1 240 ? -15.824 -18.398 -9.152 1.00 70.31 240 VAL A C 1
ATOM 1797 O O . VAL A 1 240 ? -16.274 -19.008 -8.187 1.00 70.31 240 VAL A O 1
ATOM 1800 N N . ALA A 1 241 ? -14.525 -18.237 -9.360 1.00 68.25 241 ALA A N 1
ATOM 1801 C CA . ALA A 1 241 ? -13.527 -18.569 -8.362 1.00 68.25 241 ALA A CA 1
ATOM 1802 C C . ALA A 1 241 ? -13.154 -17.302 -7.595 1.00 68.25 241 ALA A C 1
ATOM 1804 O O . ALA A 1 241 ? -12.708 -16.322 -8.187 1.00 68.25 241 ALA A O 1
ATOM 1805 N N . THR A 1 242 ? -13.324 -17.330 -6.281 1.00 61.66 242 THR A N 1
ATOM 1806 C CA . THR A 1 242 ? -12.934 -16.254 -5.374 1.00 61.66 242 THR A CA 1
ATOM 1807 C C . THR A 1 242 ? -11.882 -16.806 -4.429 1.00 61.66 242 THR A C 1
ATOM 1809 O O . THR A 1 242 ? -12.098 -17.834 -3.787 1.00 61.66 242 THR A O 1
ATOM 1812 N N . ARG A 1 243 ? -10.723 -16.158 -4.354 1.00 64.94 243 ARG A N 1
ATOM 1813 C CA . ARG A 1 243 ? -9.659 -16.553 -3.431 1.00 64.94 243 ARG A CA 1
ATOM 1814 C C . ARG A 1 243 ? -9.661 -15.652 -2.210 1.00 64.94 243 ARG A C 1
ATOM 1816 O O . ARG A 1 243 ? -9.911 -14.461 -2.341 1.00 64.94 243 ARG A O 1
ATOM 1823 N N . HIS A 1 244 ? -9.333 -16.213 -1.051 1.00 51.84 244 HIS A N 1
ATOM 1824 C CA . HIS A 1 244 ? -9.197 -15.433 0.180 1.00 51.84 244 HIS A CA 1
ATOM 1825 C C . HIS A 1 244 ? -7.836 -14.705 0.327 1.00 51.84 244 HIS A C 1
ATOM 1827 O O . HIS A 1 244 ? -7.726 -13.860 1.205 1.00 51.84 244 HIS A O 1
ATOM 1833 N N . TYR A 1 245 ? -6.829 -14.972 -0.531 1.00 55.47 245 TYR A N 1
ATOM 1834 C CA . TYR A 1 245 ? -5.481 -14.357 -0.480 1.00 55.47 245 TYR A CA 1
ATOM 1835 C C . TYR A 1 245 ? -4.786 -14.261 -1.851 1.00 55.47 245 TYR A C 1
ATOM 1837 O O . TYR A 1 245 ? -4.829 -15.205 -2.633 1.00 55.47 245 TYR A O 1
ATOM 1845 N N . ALA A 1 246 ? -4.071 -13.170 -2.132 1.00 45.69 246 ALA A N 1
ATOM 1846 C CA . ALA A 1 246 ? -3.397 -12.909 -3.409 1.00 45.69 246 ALA A CA 1
ATOM 1847 C C . ALA A 1 246 ? -1.960 -13.480 -3.493 1.00 45.69 246 ALA A C 1
ATOM 1849 O O . ALA A 1 246 ? -0.997 -12.733 -3.429 1.00 45.69 246 ALA A O 1
ATOM 1850 N N . ASN A 1 247 ? -1.788 -14.794 -3.700 1.00 42.12 247 ASN A N 1
ATOM 1851 C CA . ASN A 1 247 ? -0.482 -15.364 -4.100 1.00 42.12 247 ASN A CA 1
ATOM 1852 C C . ASN A 1 247 ? -0.559 -15.992 -5.506 1.00 42.12 247 ASN A C 1
ATOM 1854 O O . ASN A 1 247 ? -0.776 -17.197 -5.619 1.00 42.12 247 ASN A O 1
ATOM 1858 N N . SER A 1 248 ? -0.469 -15.166 -6.555 1.00 41.66 248 SER A N 1
ATOM 1859 C CA . SER A 1 248 ? -0.128 -15.434 -7.980 1.00 41.66 248 SER A CA 1
ATOM 1860 C C . SER A 1 248 ? -0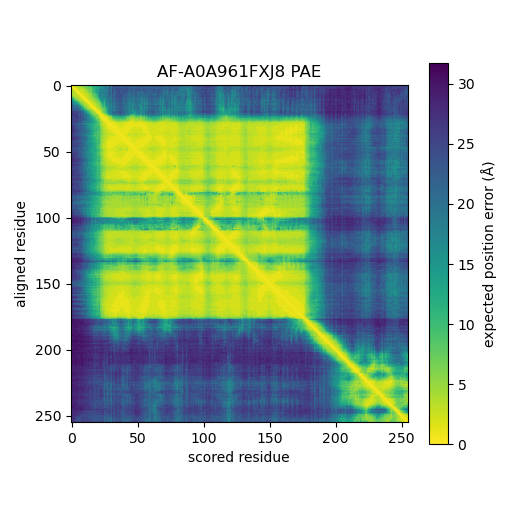.244 -16.852 -8.595 1.00 41.66 248 SER A C 1
ATOM 1862 O O . SER A 1 248 ? 0.546 -17.239 -9.453 1.00 41.66 248 SER A O 1
ATOM 1864 N N . THR A 1 249 ? -1.262 -17.637 -8.256 1.00 46.09 249 THR A N 1
ATOM 1865 C CA . THR A 1 249 ? -1.604 -18.877 -8.972 1.00 46.09 249 THR A CA 1
ATOM 1866 C C . THR A 1 249 ? -2.929 -18.658 -9.672 1.00 46.09 249 THR A C 1
ATOM 1868 O O . THR A 1 249 ? -3.922 -18.358 -9.024 1.00 46.09 249 THR A O 1
ATOM 1871 N N . SER A 1 250 ? -2.961 -18.761 -10.997 1.00 46.25 250 SER A N 1
ATOM 1872 C CA . SER A 1 250 ? -4.208 -18.688 -11.753 1.00 46.25 250 SER A CA 1
ATOM 1873 C C . SER A 1 250 ? -4.969 -20.009 -11.611 1.00 46.25 250 SER A C 1
ATOM 1875 O O . SER A 1 250 ? -4.451 -21.079 -11.930 1.00 46.25 250 SER A O 1
ATOM 1877 N N . LEU A 1 251 ? -6.210 -19.955 -11.121 1.00 49.72 251 LEU A N 1
ATOM 1878 C CA . LEU A 1 251 ? -7.110 -21.105 -11.152 1.00 49.72 251 LEU A CA 1
ATOM 1879 C C . LEU A 1 251 ? -7.869 -21.097 -12.480 1.00 49.72 251 LEU A C 1
ATOM 1881 O O . LEU A 1 251 ? -8.723 -20.243 -12.714 1.00 49.72 251 LEU A O 1
ATOM 1885 N N . ARG A 1 252 ? -7.581 -22.063 -13.355 1.00 49.34 252 ARG A N 1
ATOM 1886 C CA . ARG A 1 252 ? -8.398 -22.287 -14.550 1.00 49.34 252 ARG A CA 1
ATOM 1887 C C . ARG A 1 252 ? -9.621 -23.110 -14.163 1.00 49.34 252 ARG A C 1
ATOM 1889 O O . ARG A 1 252 ? -9.505 -24.311 -13.936 1.00 49.34 252 ARG A O 1
ATOM 1896 N N . VAL A 1 253 ? -10.785 -22.470 -14.118 1.00 52.19 253 VAL A N 1
ATOM 1897 C CA . VAL A 1 253 ? -12.064 -23.178 -13.999 1.00 52.19 253 VAL A CA 1
ATOM 1898 C C . VAL A 1 253 ? -12.568 -23.489 -15.403 1.00 52.19 253 VAL A C 1
ATOM 1900 O O . VAL A 1 253 ? -12.761 -22.582 -16.210 1.00 52.19 253 VAL A O 1
ATOM 1903 N N . VAL A 1 254 ? -12.729 -24.774 -15.713 1.00 59.28 254 VAL A N 1
ATOM 1904 C CA . VAL A 1 254 ? -13.388 -25.234 -16.940 1.00 59.28 254 VAL A CA 1
ATOM 1905 C C . VAL A 1 254 ? -14.791 -25.663 -16.531 1.00 59.28 254 VAL A C 1
ATOM 1907 O O . VAL A 1 254 ? -14.926 -26.552 -15.691 1.00 59.28 254 VAL A O 1
ATOM 1910 N N . VAL A 1 255 ? -15.794 -24.960 -17.057 1.00 56.25 255 VAL A N 1
ATOM 1911 C CA . VAL A 1 255 ? -17.221 -25.278 -16.897 1.00 56.25 255 VAL A CA 1
ATOM 1912 C C . VAL A 1 255 ? -17.652 -26.181 -18.039 1.00 56.25 255 VAL A C 1
ATOM 1914 O O . VAL A 1 255 ? -17.213 -25.899 -19.179 1.00 56.25 255 VAL A O 1
#

Secondary structure (DSSP, 8-state):
-----------------------PPPP--EEEEEEEETTEEEEEEE-TTS-EEEEEEEEE-TTS-EEEEEEETTEEEEEEE---HHHHHHTEEEEEEEESSPPTT--EEEEEEEEE-TT--EEEEEEPPTTS--HHHHHHH-SEEEEEETTEEEEEE-TTHHHHHHHHHHHHHHHHHSS---PPP---PPPPP-PPPPPP-----PPP-TT--SEEEEEEETTEEEEEEE-SSSSEEEEEEEESS--S-------

Radius of gyration: 24.18 Å; Cα contacts (8 Å, |Δi|>4): 380; chains: 1; bounding box: 90×56×45 Å